Protein 1P3E (pdb70)

Secondary structure (DSSP, 8-state):
---SS---EE-S-SSSTTGGGEEEEE-SS-EEEEEEEETTEEEE-HHHHEETTTTEEPPP-EEEET-BTTB-TT--EEEEEEE--HHHHHH--GGG--EEEEESS-THHHH----B---S--TT-EEEEEE--HHHHHHHSS---EEEEEE--EE-SSEEEE-----TT-TTPEEE-TTS-EEEE--EEETTTTEEEEEB--HHHHHHHHHHHT-

Sequence (215 aa):
VVIGDDGRTKVANTRVAPYNSIAYITFGGSSCTGTLLIAPNKILTNGHHCVYNTASRSYSAKGSVYPGMNDSTAVVNGSANMTEFYVPSGYINTGASQYDFAVIKTDTNIGNTVGYRSIRQVTNLTGTTIKISGYPGDKMRSTGKVSQWEMSGSVTREDTNLAYYTIDTFSGNSGSAMLDQNQQIVGVVHNAGYSNGTINGGPKATAAFVEFINYAKAQ

InterPro domains:
  IPR001254 Serine proteases, trypsin domain [PF00089] (110-285)
  IPR001254 Serine proteases, trypsin domain [SM00020] (98-297)
  IPR008256 Peptidase S1B [PR00839] (96-113)
  IPR008256 Peptidase S1B [PR00839] (120-137)
  IPR008256 Peptidase S1B [PR00839] (265-277)
  IPR009003 Peptidase S1, PA clan [SSF50494] (90-298)
  IPR050966 Glutamyl Endopeptidase [PTHR15462] (51-286)

Radius of gyration: 15.41 Å; Cα contacts (8 Å, |Δi|>4): 594; chains: 1; bounding box: 41×38×36 Å

B-factor: mean 16.06, std 10.78, range [2.0, 66.72]

Nearest PDB structures (foldseek):
  1p3e-assembly1_A  TM=1.005E+00  e=1.706E-45  Bacillus intermedius
  4k1t-assembly1_C-2  TM=8.260E-01  e=1.418E-13  Staphylococcus aureus subsp. aureus NCTC 8325
  4inl-assembly1_A  TM=8.481E-01  e=6.962E-13  Staphylococcus aureus subsp. aureus NCTC 8325
  4mvn-assembly1_A  TM=8.533E-01  e=5.546E-13  Staphylococcus aureus subsp. aureus NCTC 8325
  2w7u-assembly1_A  TM=8.244E-01  e=1.588E-13  Staphylococcus aureus

Structure (mmCIF, N/CA/C/O backbone):
data_1P3E
#
_entry.id   1P3E
#
_cell.length_a   61.936
_cell.length_b   55.757
_cell.length_c   60.195
_cell.angle_alpha   90.00
_cell.angle_beta   118.17
_cell.angle_gamma   90.00
#
_symmetry.space_group_name_H-M   'C 1 2 1'
#
loop_
_entity.id
_entity.type
_entity.pdbx_description
1 polymer glutamyl-endopeptidase
2 non-polymer (4S)-2-METHYL-2,4-PENTANEDIOL
3 water water
#
loop_
_atom_site.group_PDB
_atom_site.id
_atom_site.type_symbol
_atom_site.label_atom_id
_atom_site.label_alt_id
_atom_site.label_comp_id
_atom_site.label_asym_id
_atom_site.label_entity_id
_atom_site.label_seq_id
_atom_site.pdbx_PDB_ins_code
_atom_site.Cartn_x
_atom_site.Cartn_y
_atom_site.Cartn_z
_atom_site.occupancy
_atom_site.B_iso_or_equiv
_atom_site.auth_seq_id
_atom_site.auth_comp_id
_atom_site.auth_asym_id
_atom_site.auth_atom_id
_atom_site.pdbx_PDB_model_num
ATOM 1 N N . VAL A 1 1 ? 8.510 -0.569 18.486 1.00 8.12 1 VAL A N 1
ATOM 2 C CA . VAL A 1 1 ? 7.327 -1.234 19.071 1.00 9.08 1 VAL A CA 1
ATOM 3 C C . VAL A 1 1 ? 6.826 -2.380 18.190 1.00 8.46 1 VAL A C 1
ATOM 4 O O . VAL A 1 1 ? 7.008 -2.347 16.960 1.00 7.97 1 VAL A O 1
ATOM 8 N N . VAL A 1 2 ? 6.253 -3.408 18.804 1.00 9.21 2 VAL A N 1
ATOM 9 C CA . VAL A 1 2 ? 5.560 -4.425 18.026 1.00 9.80 2 VAL A CA 1
ATOM 10 C C . VAL A 1 2 ? 4.104 -4.020 17.857 1.00 11.26 2 VAL A C 1
ATOM 11 O O . VAL A 1 2 ? 3.383 -3.851 18.836 1.00 11.88 2 VAL A O 1
ATOM 15 N N . ILE A 1 3 ? 3.661 -3.892 16.616 1.00 11.79 3 ILE A N 1
ATOM 16 C CA . ILE A 1 3 ? 2.340 -3.342 16.318 1.00 13.94 3 ILE A CA 1
ATOM 17 C C . ILE A 1 3 ? 1.425 -4.455 15.825 1.00 14.12 3 ILE A C 1
ATOM 18 O O . ILE A 1 3 ? 1.696 -5.065 14.805 1.00 14.53 3 ILE A O 1
ATOM 23 N N . GLY A 1 4 ? 0.350 -4.731 16.566 1.00 15.08 4 GLY A N 1
ATOM 24 C CA . GLY A 1 4 ? -0.500 -5.876 16.261 1.00 14.90 4 GLY A CA 1
ATOM 25 C C . GLY A 1 4 ? 0.261 -7.190 16.214 1.00 14.81 4 GLY A C 1
ATOM 26 O O . GLY A 1 4 ? 1.050 -7.520 17.101 1.00 15.17 4 GLY A O 1
ATOM 27 N N . ASP A 1 5 ? 0.025 -7.956 15.161 1.00 14.83 5 ASP A N 1
ATOM 28 C CA . ASP A 1 5 ? 0.704 -9.215 14.988 1.00 15.36 5 ASP A CA 1
ATOM 29 C C . ASP A 1 5 ? 2.137 -8.999 14.545 1.00 15.12 5 ASP A C 1
ATOM 30 O O . ASP A 1 5 ? 2.428 -8.187 13.675 1.00 14.93 5 ASP A O 1
ATOM 35 N N . ASP A 1 6 ? 3.015 -9.747 15.182 1.00 15.25 6 ASP A N 1
ATOM 36 C CA . ASP A 1 6 ? 4.433 -9.699 14.905 1.00 15.03 6 ASP A CA 1
ATOM 37 C C . ASP A 1 6 ? 4.721 -10.259 13.507 1.00 15.27 6 ASP A C 1
ATOM 38 O O . ASP A 1 6 ? 4.278 -11.370 13.177 1.00 16.75 6 ASP A O 1
ATOM 43 N N . GLY A 1 7 ? 5.419 -9.488 12.686 1.00 13.16 7 GLY A N 1
ATOM 44 C CA . GLY A 1 7 ? 5.732 -9.878 11.317 1.00 13.37 7 GLY A CA 1
ATOM 45 C C . GLY A 1 7 ? 7.176 -10.272 11.084 1.00 12.31 7 GLY A C 1
ATOM 46 O O . GLY A 1 7 ? 7.594 -10.524 9.947 1.00 13.82 7 GLY A O 1
ATOM 47 N N . ARG A 1 8 ? 7.955 -10.334 12.156 1.00 10.85 8 ARG A N 1
ATOM 48 C CA . ARG A 1 8 ? 9.373 -10.596 12.021 1.00 10.14 8 ARG A CA 1
ATOM 49 C C . ARG A 1 8 ? 9.621 -12.081 11.817 1.00 10.16 8 ARG A C 1
ATOM 50 O O . ARG A 1 8 ? 8.940 -12.915 12.400 1.00 11.36 8 ARG A O 1
ATOM 58 N N . THR A 1 9 ? 10.629 -12.380 11.016 1.00 9.49 9 THR A N 1
ATOM 59 C CA . THR A 1 9 ? 11.074 -13.741 10.744 1.00 10.51 9 THR A CA 1
ATOM 60 C C . THR A 1 9 ? 12.586 -13.888 10.966 1.00 9.67 9 THR A C 1
ATOM 61 O O . THR A 1 9 ? 13.372 -12.943 10.772 1.00 9.29 9 THR A O 1
ATOM 65 N N . LYS A 1 10 ? 12.996 -15.080 11.381 1.00 10.49 10 LYS A N 1
ATOM 66 C CA . LYS A 1 10 ? 14.397 -15.360 11.654 1.00 12.22 10 LYS A CA 1
ATOM 67 C C . LYS A 1 10 ? 15.209 -15.434 10.367 1.00 11.97 10 LYS A C 1
ATOM 68 O O . LYS A 1 10 ? 14.825 -16.089 9.392 1.00 12.77 10 LYS A O 1
ATOM 74 N N . VAL A 1 11 ? 16.329 -14.735 10.353 1.00 12.03 11 VAL A N 1
ATOM 75 C CA . VAL A 1 11 ? 17.247 -14.774 9.230 1.00 12.67 11 VAL A CA 1
ATOM 76 C C . VAL A 1 11 ? 17.884 -16.163 9.209 1.00 13.80 11 VAL A C 1
ATOM 77 O O . VAL A 1 11 ? 18.510 -16.582 10.183 1.00 14.49 11 VAL A O 1
ATOM 81 N N . ALA A 1 12 ? 17.742 -16.852 8.080 1.00 16.41 12 ALA A N 1
ATOM 82 C CA . ALA A 1 12 ? 18.215 -18.229 7.944 1.00 18.15 12 ALA A CA 1
ATOM 83 C C . ALA A 1 12 ? 19.724 -18.324 7.728 1.00 18.33 12 ALA A C 1
ATOM 84 O O . ALA A 1 12 ? 20.380 -19.203 8.302 1.00 21.13 12 ALA A O 1
ATOM 86 N N . ASN A 1 13 ? 20.277 -17.413 6.939 1.00 17.30 13 ASN A N 1
ATOM 87 C CA . ASN A 1 13 ? 21.698 -17.420 6.627 1.00 16.14 13 ASN A CA 1
ATOM 88 C C . ASN A 1 13 ? 22.369 -16.077 6.899 1.00 14.48 13 ASN A C 1
ATOM 89 O O . ASN A 1 13 ? 22.111 -15.095 6.183 1.00 13.71 13 ASN A O 1
ATOM 94 N N . THR A 1 14 ? 23.221 -16.033 7.927 1.00 12.65 14 THR A N 1
ATOM 95 C CA . THR A 1 14 ? 23.951 -14.807 8.254 1.00 11.80 14 THR A CA 1
ATOM 96 C C . THR A 1 14 ? 25.373 -14.803 7.727 1.00 12.52 14 THR A C 1
ATOM 97 O O . THR A 1 14 ? 26.180 -13.970 8.140 1.00 12.69 14 THR A O 1
ATOM 101 N N . ARG A 1 15 ? 25.679 -15.714 6.793 1.00 12.84 15 ARG A N 1
ATOM 102 C CA . ARG A 1 15 ? 26.991 -15.804 6.188 1.00 14.22 15 ARG A CA 1
ATOM 103 C C . ARG A 1 15 ? 27.005 -15.140 4.819 1.00 14.23 15 ARG A C 1
ATOM 104 O O . ARG A 1 15 ? 28.034 -15.120 4.160 1.00 15.63 15 ARG A O 1
ATOM 112 N N . VAL A 1 16 ? 25.874 -14.557 4.427 1.00 14.84 16 VAL A N 1
ATOM 113 C CA . VAL A 1 16 ? 25.728 -13.838 3.176 1.00 14.61 16 VAL A CA 1
ATOM 114 C C . VAL A 1 16 ? 25.192 -12.402 3.411 1.00 14.42 16 VAL A C 1
ATOM 115 O O . VAL A 1 16 ? 24.577 -12.100 4.436 1.00 14.42 16 VAL A O 1
ATOM 119 N N . ALA A 1 17 ? 25.436 -11.531 2.451 1.00 14.01 17 ALA A N 1
ATOM 120 C CA . ALA A 1 17 ? 25.002 -10.134 2.516 1.00 13.96 17 ALA A CA 1
ATOM 121 C C . ALA A 1 17 ? 23.492 -10.022 2.346 1.00 13.22 17 ALA A C 1
ATOM 122 O O . ALA A 1 17 ? 22.876 -10.846 1.651 1.00 12.75 17 ALA A O 1
ATOM 124 N N . PRO A 1 18 ? 22.871 -9.016 2.962 1.00 12.57 18 PRO A N 1
ATOM 125 C CA . PRO A 1 18 ? 23.514 -8.027 3.843 1.00 11.69 18 PRO A CA 1
ATOM 126 C C . PRO A 1 18 ? 23.668 -8.461 5.302 1.00 11.45 18 PRO A C 1
ATOM 127 O O . PRO A 1 18 ? 24.270 -7.727 6.088 1.00 12.52 18 PRO A O 1
ATOM 131 N N . TYR A 1 19 ? 23.150 -9.644 5.630 1.00 9.66 19 TYR A N 1
ATOM 132 C CA . TYR A 1 19 ? 23.006 -10.110 7.016 1.00 8.89 19 TYR A CA 1
ATOM 133 C C . TYR A 1 19 ? 24.311 -10.339 7.720 1.00 9.31 19 TYR A C 1
ATOM 134 O O . TYR A 1 19 ? 24.407 -10.145 8.948 1.00 7.62 19 TYR A O 1
ATOM 143 N N . ASN A 1 20 ? 25.337 -10.723 6.961 1.00 8.04 20 ASN A N 1
ATOM 144 C CA . ASN A 1 20 ? 26.667 -10.890 7.548 1.00 9.14 20 ASN A CA 1
ATOM 145 C C . ASN A 1 20 ? 27.312 -9.572 7.987 1.00 8.90 20 ASN A C 1
ATOM 146 O O . ASN A 1 20 ? 28.255 -9.591 8.768 1.00 10.92 20 ASN A O 1
ATOM 151 N N . SER A 1 21 ? 26.809 -8.432 7.512 1.00 7.86 21 SER A N 1
ATOM 152 C CA . SER A 1 21 ? 27.346 -7.134 7.885 1.00 7.37 21 SER A CA 1
ATOM 153 C C . SER A 1 21 ? 26.575 -6.455 9.047 1.00 7.47 21 SER A C 1
ATOM 154 O O . SER A 1 21 ? 26.997 -5.403 9.519 1.00 6.77 21 SER A O 1
ATOM 157 N N . ILE A 1 22 ? 25.469 -7.075 9.470 1.00 5.23 22 ILE A N 1
ATOM 158 C CA . ILE A 1 22 ? 24.627 -6.585 10.562 1.00 5.30 22 ILE A CA 1
ATOM 159 C C . ILE A 1 22 ? 25.031 -7.284 11.836 1.00 4.77 22 ILE A C 1
ATOM 160 O O . ILE A 1 22 ? 25.071 -8.515 11.877 1.00 6.37 22 ILE A O 1
ATOM 165 N N . ALA A 1 23 ? 25.363 -6.513 12.878 1.00 4.97 23 ALA A N 1
ATOM 166 C CA . ALA A 1 23 ? 26.059 -7.035 14.042 1.00 4.65 23 ALA A CA 1
ATOM 167 C C . ALA A 1 23 ? 25.212 -6.908 15.310 1.00 5.07 23 ALA A C 1
ATOM 168 O O . ALA A 1 23 ? 24.484 -5.934 15.481 1.00 5.75 23 ALA A O 1
ATOM 170 N N . TYR A 1 24 ? 25.336 -7.896 16.178 1.00 4.60 24 TYR A N 1
ATOM 171 C CA . TYR A 1 24 ? 24.974 -7.772 17.576 1.00 4.18 24 TYR A CA 1
ATOM 172 C C . TYR A 1 24 ? 26.108 -7.011 18.276 1.00 5.38 24 TYR A C 1
ATOM 173 O O . TYR A 1 24 ? 27.272 -7.432 18.221 1.00 6.04 24 TYR A O 1
ATOM 182 N N . ILE A 1 25 ? 25.793 -5.887 18.912 1.00 5.02 25 ILE A N 1
ATOM 183 C CA . ILE A 1 25 ? 26.839 -5.097 19.575 1.00 4.98 25 ILE A CA 1
ATOM 184 C C . ILE A 1 25 ? 26.513 -4.986 21.054 1.00 4.68 25 ILE A C 1
ATOM 185 O O . ILE A 1 25 ? 25.368 -4.766 21.419 1.00 4.62 25 ILE A O 1
ATOM 190 N N . THR A 1 26 ? 27.528 -5.149 21.923 1.00 4.17 26 THR A N 1
ATOM 191 C CA . THR A 1 26 ? 27.303 -5.129 23.361 1.00 5.60 26 THR A CA 1
ATOM 192 C C . THR A 1 26 ? 28.019 -3.963 23.978 1.00 5.35 26 THR A C 1
ATOM 193 O O . THR A 1 26 ? 29.063 -3.525 23.504 1.00 6.33 26 THR A O 1
ATOM 197 N N . PHE A 1 27 ? 27.452 -3.514 25.088 1.00 6.49 27 PHE A N 1
ATOM 198 C CA . PHE A 1 27 ? 28.023 -2.482 25.925 1.00 6.00 27 PHE A CA 1
ATOM 199 C C . PHE A 1 27 ? 28.008 -3.038 27.348 1.00 7.37 27 PHE A C 1
ATOM 200 O O . PHE A 1 27 ? 27.467 -4.117 27.594 1.00 8.02 27 PHE A O 1
ATOM 208 N N . GLY A 1 28 ? 28.530 -2.275 28.294 1.00 7.96 28 GLY A N 1
ATOM 209 C CA . GLY A 1 28 ? 28.566 -2.748 29.671 1.00 8.01 28 GLY A CA 1
ATOM 210 C C . GLY A 1 28 ? 27.197 -2.930 30.312 1.00 8.35 28 GLY A C 1
ATOM 211 O O . GLY A 1 28 ? 27.010 -3.757 31.231 1.00 6.89 28 GLY A O 1
ATOM 212 N N . GLY A 1 29 ? 26.222 -2.169 29.834 1.00 7.46 29 GLY A N 1
ATOM 213 C CA . GLY A 1 29 ? 24.892 -2.274 30.400 1.00 8.50 29 GLY A CA 1
ATOM 214 C C . GLY A 1 29 ? 23.736 -2.466 29.445 1.00 7.97 29 GLY A C 1
ATOM 215 O O . GLY A 1 29 ? 22.589 -2.346 29.856 1.00 8.59 29 GLY A O 1
ATOM 216 N N . SER A 1 30 ? 24.008 -2.792 28.186 1.00 6.98 30 SER A N 1
ATOM 217 C CA . SER A 1 30 ? 22.920 -2.893 27.213 1.00 6.80 30 SER A CA 1
ATOM 218 C C . SER A 1 30 ? 23.446 -3.546 25.938 1.00 6.36 30 SER A C 1
ATOM 219 O O . SER A 1 30 ? 24.623 -3.840 25.842 1.00 4.78 30 SER A O 1
ATOM 222 N N . SER A 1 31 ? 22.564 -3.805 24.979 1.00 5.53 31 SER A N 1
ATOM 223 C CA . SER A 1 31 ? 23.008 -4.236 23.652 1.00 5.41 31 SER A CA 1
ATOM 224 C C . SER A 1 31 ? 22.165 -3.511 22.629 1.00 5.06 31 SER A C 1
ATOM 225 O O . SER A 1 31 ? 21.096 -3.038 22.937 1.00 6.32 31 SER A O 1
ATOM 228 N N . CYS A 1 32 ? 22.675 -3.414 21.415 1.00 4.44 32 CYS A N 1
ATOM 229 C CA . CYS A 1 32 ? 21.979 -2.765 20.313 1.00 4.48 32 CYS A CA 1
ATOM 230 C C . CYS A 1 32 ? 22.277 -3.561 19.038 1.00 3.14 32 CYS A C 1
ATOM 231 O O . CYS A 1 32 ? 22.857 -4.659 19.087 1.00 2.66 32 CYS A O 1
ATOM 234 N N . THR A 1 33 ? 21.841 -3.022 17.900 1.00 3.08 33 THR A N 1
ATOM 235 C CA . THR A 1 33 ? 22.243 -3.507 16.611 1.00 3.61 33 THR A CA 1
ATOM 236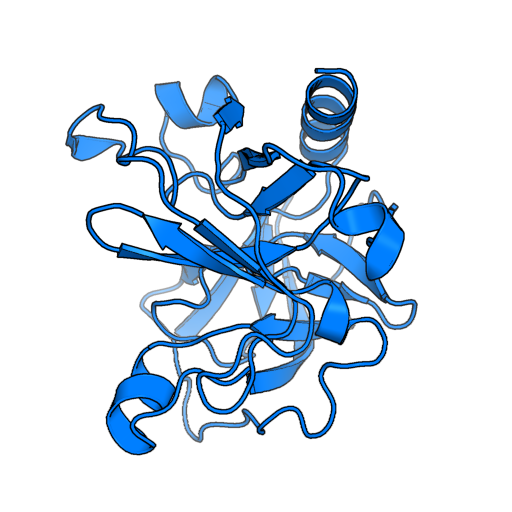 C C . THR A 1 33 ? 23.133 -2.474 15.954 1.00 3.46 33 THR A C 1
ATOM 237 O O . THR A 1 33 ? 22.976 -1.280 16.194 1.00 4.74 33 THR A O 1
ATOM 241 N N . GLY A 1 34 ? 24.051 -2.918 15.110 1.00 3.41 34 GLY A N 1
ATOM 242 C CA . GLY A 1 34 ? 24.806 -2.013 14.263 1.00 5.17 34 GLY A CA 1
ATOM 243 C C . GLY A 1 34 ? 25.088 -2.632 12.909 1.00 4.87 34 GLY A C 1
ATOM 244 O O . GLY A 1 34 ? 24.800 -3.817 12.697 1.00 6.69 34 GLY A O 1
ATOM 245 N N . THR A 1 35 ? 25.615 -1.833 11.985 1.00 4.76 35 THR A N 1
ATOM 246 C CA . THR A 1 35 ? 25.888 -2.280 10.630 1.00 4.80 35 THR A CA 1
ATOM 247 C C . THR A 1 35 ? 27.257 -1.798 10.219 1.00 5.50 35 THR A C 1
ATOM 248 O O . THR A 1 35 ? 27.600 -0.643 10.461 1.00 5.86 35 THR A O 1
ATOM 252 N N A LEU A 1 36 ? 28.068 -2.686 9.654 0.50 5.07 36 LEU A N 1
ATOM 253 N N B LEU A 1 36 ? 28.060 -2.674 9.614 0.50 5.74 36 LEU A N 1
ATOM 254 C CA A LEU A 1 36 ? 29.402 -2.301 9.210 0.50 5.28 36 LEU A CA 1
ATOM 255 C CA B LEU A 1 36 ? 29.412 -2.290 9.201 0.50 6.47 36 LEU A CA 1
ATOM 256 C C A LEU A 1 36 ? 29.233 -1.350 8.040 0.50 5.43 36 LEU A C 1
ATOM 257 C C B LEU A 1 36 ? 29.284 -1.380 8.004 0.50 6.11 36 LEU A C 1
ATOM 258 O O A LEU A 1 36 ? 28.401 -1.554 7.162 0.50 5.70 36 LEU A O 1
ATOM 259 O O B LEU A 1 36 ? 28.569 -1.667 7.044 0.50 6.58 36 LEU A O 1
ATOM 268 N N . ILE A 1 37 ? 29.964 -0.249 8.067 1.00 6.04 37 ILE A N 1
ATOM 269 C CA . ILE A 1 37 ? 29.939 0.715 6.959 1.00 6.88 37 ILE A CA 1
ATOM 270 C C . ILE A 1 37 ? 31.353 1.020 6.457 1.00 8.13 37 ILE A C 1
ATOM 271 O O . ILE A 1 37 ? 31.528 1.827 5.540 1.00 8.07 37 ILE A O 1
ATOM 276 N N . ALA A 1 38 ? 32.353 0.390 7.068 1.00 8.38 38 ALA A N 1
ATOM 277 C CA . ALA A 1 38 ? 33.744 0.541 6.594 1.00 9.44 38 ALA A CA 1
ATOM 278 C C . ALA A 1 38 ? 34.556 -0.633 7.133 1.00 10.03 38 ALA A C 1
ATOM 279 O O . ALA A 1 38 ? 33.998 -1.467 7.840 1.00 9.22 38 ALA A O 1
ATOM 281 N N . PRO A 1 39 ? 35.848 -0.747 6.793 1.00 10.71 39 PRO A N 1
ATOM 282 C CA . PRO A 1 39 ? 36.639 -1.871 7.309 1.00 11.03 39 PRO A CA 1
ATOM 283 C C . PRO A 1 39 ? 36.566 -1.996 8.813 1.00 10.23 39 PRO A C 1
ATOM 284 O O . PRO A 1 39 ? 36.528 -3.121 9.294 1.00 11.49 39 PRO A O 1
ATOM 288 N N . ASN A 1 40 ? 36.514 -0.890 9.535 1.00 9.27 40 ASN A N 1
ATOM 289 C CA . ASN A 1 40 ? 36.583 -0.934 10.995 1.00 9.26 40 ASN A CA 1
ATOM 290 C C . ASN A 1 40 ? 35.602 0.050 11.635 1.00 9.40 40 ASN A C 1
ATOM 291 O O . ASN A 1 40 ? 35.884 0.621 12.693 1.00 8.09 40 ASN A O 1
ATOM 296 N N . LYS A 1 41 ? 34.455 0.258 10.983 1.00 8.41 41 LYS A N 1
ATOM 297 C CA . LYS A 1 41 ? 33.467 1.197 11.489 1.00 8.76 41 LYS A CA 1
ATOM 298 C C . LYS A 1 41 ? 32.049 0.596 11.463 1.00 7.90 41 LYS A C 1
ATOM 299 O O . LYS A 1 41 ? 31.621 0.049 10.456 1.00 7.55 41 LYS A O 1
ATOM 305 N N . ILE A 1 42 ? 31.345 0.768 12.583 1.00 7.03 42 ILE A N 1
ATOM 306 C CA . ILE A 1 42 ? 29.954 0.327 12.753 1.00 7.12 42 ILE A CA 1
ATOM 307 C C . ILE A 1 42 ? 29.058 1.560 12.920 1.00 6.14 42 ILE A C 1
ATOM 308 O O . ILE A 1 42 ? 29.397 2.499 13.667 1.00 5.43 42 ILE A O 1
ATOM 313 N N . LEU A 1 43 ? 27.909 1.528 12.264 1.00 4.81 43 LEU A N 1
ATOM 314 C CA . LEU A 1 43 ? 26.875 2.519 12.423 1.00 4.55 43 LEU A CA 1
ATOM 315 C C . LEU A 1 43 ? 25.761 2.008 13.330 1.00 4.57 43 LEU A C 1
ATOM 316 O O . LEU A 1 43 ? 25.247 0.905 13.127 1.00 4.64 43 LEU A O 1
ATOM 321 N N . THR A 1 44 ? 25.389 2.794 14.321 1.00 4.54 44 THR A N 1
ATOM 322 C CA . THR A 1 44 ? 24.307 2.442 15.223 1.00 4.77 44 THR A CA 1
ATOM 323 C C . THR A 1 44 ? 23.576 3.753 15.671 1.00 6.30 44 THR A C 1
ATOM 324 O O . THR A 1 44 ? 23.747 4.790 15.039 1.00 4.94 44 THR A O 1
ATOM 328 N N . ASN A 1 45 ? 22.768 3.680 16.722 1.00 6.90 45 ASN A N 1
ATOM 329 C CA . ASN A 1 45 ? 22.083 4.834 17.304 1.00 8.05 45 ASN A CA 1
ATOM 330 C C . ASN A 1 45 ? 22.982 5.561 18.265 1.00 8.11 45 ASN A C 1
ATOM 331 O O . ASN A 1 45 ? 23.852 4.9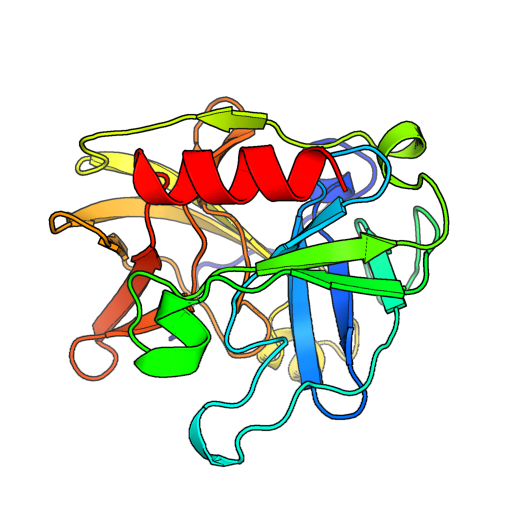75 18.947 1.00 8.70 45 ASN A O 1
ATOM 336 N N . GLY A 1 46 ? 22.726 6.849 18.382 1.00 8.19 46 GLY A N 1
ATOM 337 C CA . GLY A 1 46 ? 23.425 7.650 19.366 1.00 7.84 46 GLY A CA 1
ATOM 338 C C . GLY A 1 46 ? 23.113 7.228 20.801 1.00 7.26 46 GLY A C 1
ATOM 339 O O . GLY A 1 46 ? 24.009 7.161 21.614 1.00 7.03 46 GLY A O 1
ATOM 340 N N A HIS A 1 47 ? 21.847 6.916 21.051 0.50 6.98 47 HIS A N 1
ATOM 341 N N B HIS A 1 47 ? 21.859 6.967 21.153 0.50 8.00 47 HIS A N 1
ATOM 342 C CA A HIS A 1 47 ? 21.374 6.560 22.392 0.50 7.54 47 HIS A CA 1
ATOM 343 C CA B HIS A 1 47 ? 21.574 6.624 22.568 0.50 9.10 47 HIS A CA 1
ATOM 344 C C A HIS A 1 47 ? 21.984 5.255 22.902 0.50 7.51 47 HIS A C 1
ATOM 345 C C B HIS A 1 47 ? 22.220 5.310 22.959 0.50 8.40 47 HIS A C 1
ATOM 346 O O A HIS A 1 47 ? 21.968 4.996 24.097 0.50 8.66 47 HIS A O 1
ATOM 347 O O B HIS A 1 47 ? 22.487 5.090 24.138 0.50 9.07 47 HIS A O 1
ATOM 360 N N . CYS A 1 48 ? 22.526 4.444 21.989 1.00 8.02 48 CYS A N 1
ATOM 361 C CA . CYS A 1 48 ? 23.268 3.225 22.329 1.00 8.03 48 CYS A CA 1
ATOM 362 C C . CYS A 1 48 ? 24.630 3.525 22.954 1.00 8.10 48 CYS A C 1
ATOM 363 O O . CYS A 1 48 ? 25.113 2.774 23.810 1.00 9.13 48 CYS A O 1
ATOM 366 N N . VAL A 1 49 ? 25.250 4.614 22.522 1.00 9.20 49 VAL A N 1
ATOM 367 C CA . VAL A 1 49 ? 26.605 4.937 22.969 1.00 10.04 49 VAL A CA 1
ATOM 368 C C . VAL A 1 49 ? 26.674 6.089 23.971 1.00 10.53 49 VAL A C 1
ATOM 369 O O . VAL A 1 49 ? 27.658 6.223 24.669 1.00 9.91 49 VAL A O 1
ATOM 373 N N . TYR A 1 50 ? 25.623 6.881 24.060 1.00 11.95 50 TYR A N 1
ATOM 374 C CA . TYR A 1 50 ? 25.632 8.072 24.925 1.00 12.87 50 TYR A CA 1
ATOM 375 C C . TYR A 1 50 ? 24.257 8.265 25.538 1.00 14.46 50 TYR A C 1
ATOM 376 O O . TYR A 1 50 ? 23.232 8.272 24.831 1.00 14.66 50 TYR A O 1
ATOM 385 N N . ASN A 1 51 ? 24.242 8.418 26.864 1.00 16.74 51 ASN A N 1
ATOM 386 C CA . ASN A 1 51 ? 23.011 8.634 27.621 1.00 18.59 51 ASN A CA 1
ATOM 387 C C . ASN A 1 51 ? 22.835 10.126 27.915 1.00 19.84 51 ASN A C 1
ATOM 388 O O . ASN A 1 51 ? 23.596 10.709 28.661 1.00 19.00 51 ASN A O 1
ATOM 393 N N . THR A 1 52 ? 21.831 10.715 27.291 1.00 22.49 52 THR A N 1
ATOM 394 C CA . THR A 1 52 ? 21.475 12.125 27.430 1.00 25.38 52 THR A CA 1
ATOM 395 C C . THR A 1 52 ? 21.210 12.517 28.882 1.00 25.51 52 THR A C 1
ATOM 396 O O . THR A 1 52 ? 21.753 13.525 29.362 1.00 27.40 52 THR A O 1
ATOM 400 N N . ALA A 1 53 ? 20.401 11.704 29.566 1.00 25.95 53 ALA A N 1
ATOM 401 C CA . ALA A 1 53 ? 20.024 11.934 30.976 1.00 25.47 53 ALA A CA 1
ATOM 402 C C . ALA A 1 53 ? 21.193 11.903 31.963 1.00 24.86 53 ALA A C 1
ATOM 403 O O . ALA A 1 53 ? 21.293 12.765 32.825 1.00 25.49 53 ALA A O 1
ATOM 405 N N . SER A 1 54 ? 22.075 10.919 31.847 1.00 23.59 54 SER A N 1
ATOM 406 C CA . SER A 1 54 ? 23.195 10.810 32.773 1.00 22.90 54 SER A CA 1
ATOM 407 C C . SER A 1 54 ? 24.453 11.533 32.274 1.00 22.59 54 SER A C 1
ATOM 408 O O . SER A 1 54 ? 25.431 11.613 32.987 1.00 22.12 54 SER A O 1
ATOM 411 N N . ARG A 1 55 ? 24.402 12.085 31.058 1.00 22.13 55 ARG A N 1
ATOM 412 C CA . ARG A 1 55 ? 25.574 12.667 30.385 1.00 22.19 55 ARG A CA 1
ATOM 413 C C . ARG A 1 55 ? 26.773 11.722 30.393 1.00 20.32 55 ARG A C 1
ATOM 414 O O . ARG A 1 55 ? 27.896 12.131 30.636 1.00 20.00 55 ARG A O 1
ATOM 422 N N . SER A 1 56 ? 26.520 10.453 30.072 1.00 18.07 56 SER A N 1
ATOM 423 C CA . SER A 1 56 ? 27.505 9.400 30.209 1.00 16.72 56 SER A CA 1
ATOM 424 C C . SER A 1 56 ? 27.637 8.573 28.931 1.00 16.03 56 SER A C 1
ATOM 425 O O . SER A 1 56 ? 26.630 8.193 28.317 1.00 15.32 56 SER A O 1
ATOM 428 N N . TYR A 1 57 ? 28.869 8.281 28.535 1.00 14.91 57 TYR A N 1
ATOM 429 C CA . TYR A 1 57 ? 29.098 7.332 27.445 1.00 14.57 57 TYR A CA 1
ATOM 430 C C . TYR A 1 57 ? 28.953 5.911 27.975 1.00 13.92 57 TYR A C 1
ATOM 431 O O . TYR A 1 57 ? 29.213 5.630 29.148 1.00 13.04 57 TYR A O 1
ATOM 440 N N . SER A 1 58 ? 28.551 5.001 27.098 1.00 12.15 58 SER A N 1
ATOM 441 C CA . SER A 1 58 ? 28.464 3.602 27.479 1.00 11.98 58 SER A CA 1
ATOM 442 C C . SER A 1 58 ? 29.852 3.004 27.626 1.00 11.89 58 SER A C 1
ATOM 443 O O . SER A 1 58 ? 30.824 3.461 27.021 1.00 12.73 58 SER A O 1
ATOM 446 N N . ALA A 1 59 ? 29.945 1.981 28.455 1.00 12.14 59 ALA A N 1
ATOM 447 C CA . ALA A 1 59 ? 31.144 1.200 28.576 1.00 12.25 59 ALA A CA 1
ATOM 448 C C . ALA A 1 59 ? 31.281 0.381 27.296 1.00 13.28 59 ALA A C 1
ATOM 449 O O . ALA A 1 59 ? 30.295 -0.185 26.792 1.00 13.97 59 ALA A O 1
ATOM 451 N N . LYS A 1 60 ? 32.498 0.340 26.762 1.00 13.32 60 LYS A N 1
ATOM 452 C CA . LYS A 1 60 ? 32.776 -0.331 25.492 1.00 12.62 60 LYS A CA 1
ATOM 453 C C . LYS A 1 60 ? 32.714 -1.838 25.616 1.00 11.93 60 LYS A C 1
ATOM 454 O O . LYS A 1 60 ? 33.112 -2.420 26.639 1.00 11.04 60 LYS A O 1
ATOM 460 N N . GLY A 1 61 ? 32.160 -2.470 24.584 1.00 9.73 61 GLY A N 1
ATOM 461 C CA . GLY A 1 61 ? 32.059 -3.918 24.511 1.00 9.57 61 GLY A CA 1
ATOM 462 C C . GLY A 1 61 ? 32.518 -4.449 23.173 1.00 8.91 61 GLY A C 1
ATOM 463 O O . GLY A 1 61 ? 33.577 -4.069 22.672 1.00 9.80 61 GLY A O 1
ATOM 464 N N . SER A 1 62 ? 31.708 -5.296 22.553 1.00 8.08 62 SER A N 1
ATOM 465 C CA . SER A 1 62 ? 32.169 -6.125 21.439 1.00 8.33 62 SER A CA 1
ATOM 466 C C . SER A 1 62 ? 31.133 -6.147 20.327 1.00 7.94 62 SER A C 1
ATOM 467 O O . SER A 1 62 ? 30.018 -5.691 20.518 1.00 6.92 62 SER A O 1
ATOM 470 N N . VAL A 1 63 ? 31.571 -6.596 19.155 1.00 7.11 63 VAL A N 1
ATOM 471 C CA . VAL A 1 63 ? 30.820 -6.523 17.914 1.00 8.21 63 VAL A CA 1
ATOM 472 C C . VAL A 1 63 ? 30.865 -7.901 17.286 1.00 8.05 63 VAL A C 1
ATOM 473 O O . VAL A 1 63 ? 31.953 -8.453 17.080 1.00 9.16 63 VAL A O 1
ATOM 477 N N . TYR A 1 64 ? 29.692 -8.456 16.985 1.00 7.12 64 TYR A N 1
ATOM 478 C CA . TYR A 1 64 ? 29.542 -9.815 16.455 1.00 6.48 64 TYR A CA 1
ATOM 479 C C . TYR A 1 64 ? 28.749 -9.779 15.157 1.00 5.83 64 TYR A C 1
ATOM 480 O O . TYR A 1 64 ? 27.541 -9.887 15.193 1.00 6.18 64 TYR A O 1
ATOM 489 N N . PRO A 1 65 ? 29.397 -9.613 14.006 1.00 6.80 65 PRO A N 1
ATOM 490 C CA . PRO A 1 65 ? 28.657 -9.522 12.738 1.00 6.65 65 PRO A CA 1
ATOM 491 C C . PRO A 1 65 ? 27.995 -10.841 12.338 1.00 7.34 65 PRO A C 1
ATOM 492 O O . PRO A 1 65 ? 28.653 -11.867 12.292 1.00 8.10 65 PRO A O 1
ATOM 496 N N . GLY A 1 66 ? 26.702 -10.800 12.056 1.00 7.63 66 GLY A N 1
ATOM 497 C CA . GLY A 1 66 ? 25.933 -11.966 11.681 1.00 9.04 66 GLY A CA 1
ATOM 498 C C . GLY A 1 66 ? 25.960 -13.107 12.685 1.00 10.03 66 GLY A C 1
ATOM 499 O O . GLY A 1 66 ? 25.871 -14.281 12.296 1.00 9.69 66 GLY A O 1
ATOM 500 N N . MET A 1 67 ? 26.012 -12.771 13.960 1.00 9.85 67 MET A N 1
ATOM 501 C CA . MET A 1 67 ? 25.756 -13.754 15.012 1.00 11.05 67 MET A CA 1
ATOM 502 C C . MET A 1 67 ? 24.407 -14.427 14.764 1.00 11.47 67 MET A C 1
ATOM 503 O O . MET A 1 67 ? 23.446 -13.776 14.414 1.00 11.87 67 MET A O 1
ATOM 508 N N . ASN A 1 68 ? 24.331 -15.739 14.927 1.00 12.59 68 ASN A N 1
ATOM 509 C CA . ASN A 1 68 ? 23.051 -16.445 14.821 1.00 14.12 68 ASN A CA 1
ATOM 510 C C . ASN A 1 68 ? 23.109 -17.637 15.767 1.00 14.54 68 ASN A C 1
ATOM 511 O O . ASN A 1 68 ? 24.171 -18.208 15.980 1.00 13.56 68 ASN A O 1
ATOM 516 N N . ASP A 1 69 ? 21.978 -17.964 16.366 1.00 15.67 69 ASP A N 1
ATOM 517 C CA . ASP A 1 69 ? 21.935 -18.990 17.421 1.00 17.15 69 ASP A CA 1
ATOM 518 C C . ASP A 1 69 ? 23.091 -18.846 18.429 1.00 16.51 69 ASP A C 1
ATOM 519 O O . ASP A 1 69 ? 23.772 -19.825 18.769 1.00 16.61 69 ASP A O 1
ATOM 524 N N . SER A 1 70 ? 23.331 -17.621 18.893 1.00 15.30 70 SER A N 1
ATOM 525 C CA . SER A 1 70 ? 24.393 -17.322 19.857 1.00 15.69 70 SER A CA 1
ATOM 526 C C . SER A 1 70 ? 25.805 -17.776 19.454 1.00 16.22 70 SER A C 1
ATOM 527 O O . SER A 1 70 ? 26.677 -17.935 20.318 1.00 16.99 70 SER A O 1
ATOM 530 N N . THR A 1 71 ? 26.042 -17.922 18.154 1.00 16.15 71 THR A N 1
ATOM 531 C CA . THR A 1 71 ? 27.332 -18.329 17.631 1.00 16.77 71 THR A CA 1
ATOM 532 C C . THR A 1 71 ? 27.899 -17.228 16.741 1.00 15.94 71 THR A C 1
ATOM 533 O O . THR A 1 71 ? 27.236 -16.781 15.798 1.00 15.00 71 THR A O 1
ATOM 537 N N . ALA A 1 72 ? 29.121 -16.815 17.057 1.00 15.14 72 ALA A N 1
ATOM 538 C CA . ALA A 1 72 ? 29.870 -15.826 16.288 1.00 14.57 72 ALA A CA 1
ATOM 539 C C . ALA A 1 72 ? 30.368 -16.454 15.003 1.00 13.97 72 ALA A C 1
ATOM 540 O O . ALA A 1 72 ? 31.559 -16.752 14.858 1.00 14.70 72 ALA A O 1
ATOM 542 N N A VAL A 1 73 ? 29.450 -16.626 14.051 0.50 14.16 73 VAL A N 1
ATOM 543 N N B VAL A 1 73 ? 29.469 -16.685 14.066 0.50 13.96 73 VAL A N 1
ATOM 544 C CA A VAL A 1 73 ? 29.725 -17.372 12.816 0.50 14.28 73 VAL A CA 1
ATOM 545 C CA B VAL A 1 73 ? 29.860 -17.427 12.882 0.50 13.95 73 VAL A CA 1
ATOM 546 C C A VAL A 1 73 ? 30.623 -16.615 11.816 0.50 13.98 73 VAL A C 1
ATOM 547 C C B VAL A 1 73 ? 30.872 -16.680 12.012 0.50 13.83 73 VAL A C 1
ATOM 548 O O A VAL A 1 73 ? 31.023 -17.167 10.789 0.50 13.87 73 VAL A O 1
ATOM 549 O O B VAL A 1 73 ? 31.677 -17.322 11.343 0.50 13.39 73 VAL A O 1
ATOM 556 N N . ASN A 1 74 ? 30.898 -15.345 12.101 1.00 13.53 74 ASN A N 1
ATOM 557 C CA . ASN A 1 74 ? 31.813 -14.537 11.304 1.00 12.88 74 ASN A CA 1
ATOM 558 C C . ASN A 1 74 ? 32.848 -13.849 12.195 1.00 13.13 74 ASN A C 1
ATOM 559 O O . ASN A 1 74 ? 33.446 -12.851 11.806 1.00 14.21 74 ASN A O 1
ATOM 564 N N . GLY A 1 75 ? 33.051 -14.356 13.400 1.00 12.56 75 GLY A N 1
ATOM 565 C CA . GLY A 1 75 ? 34.067 -13.811 14.268 1.00 13.06 75 GLY A CA 1
ATOM 566 C C . GLY A 1 75 ? 33.561 -12.592 15.032 1.00 13.03 75 GLY A C 1
ATOM 567 O O . GLY A 1 75 ? 32.378 -12.336 15.067 1.00 12.49 75 GLY A O 1
ATOM 568 N N . SER A 1 76 ? 34.481 -11.865 15.654 1.00 13.09 76 SER A N 1
ATOM 569 C CA . SER A 1 76 ? 34.160 -10.749 16.535 1.00 13.52 76 SER A CA 1
ATOM 570 C C . SER A 1 76 ? 35.295 -9.727 16.594 1.00 13.31 76 SER A C 1
ATOM 571 O O . SER A 1 76 ? 36.434 -10.020 16.210 1.00 13.72 76 SER A O 1
ATOM 574 N N . ALA A 1 77 ? 34.963 -8.517 17.057 1.00 12.67 77 ALA A N 1
ATOM 575 C CA . ALA A 1 77 ? 35.904 -7.420 17.237 1.00 12.18 77 ALA A CA 1
ATOM 576 C C . ALA A 1 77 ? 35.538 -6.632 18.504 1.00 12.46 77 ALA A C 1
ATOM 577 O O . ALA A 1 77 ? 34.437 -6.756 19.024 1.00 12.34 77 ALA A O 1
ATOM 579 N N . ASN A 1 78 ? 36.471 -5.867 19.052 1.00 12.48 78 ASN A N 1
ATOM 580 C CA . ASN A 1 78 ? 36.160 -5.008 20.170 1.00 13.27 78 ASN A CA 1
ATOM 581 C C . ASN A 1 78 ? 35.985 -3.602 19.705 1.00 12.85 78 ASN A C 1
ATOM 582 O O . ASN A 1 78 ? 36.518 -3.215 18.677 1.00 13.84 78 ASN A O 1
ATOM 587 N N . MET A 1 79 ? 35.253 -2.838 20.502 1.00 13.09 79 MET A N 1
ATOM 588 C CA . MET A 1 79 ? 35.028 -1.425 20.252 1.00 12.37 79 MET A CA 1
ATOM 589 C C . MET A 1 79 ? 36.197 -0.642 20.821 1.00 12.83 79 MET A C 1
ATOM 590 O O . MET A 1 79 ? 36.624 -0.938 21.936 1.00 13.32 79 MET A O 1
ATOM 595 N N . THR A 1 80 ? 36.676 0.362 20.084 1.00 12.85 80 THR A N 1
ATOM 596 C CA . THR A 1 80 ? 37.804 1.207 20.533 1.00 13.53 80 THR A CA 1
ATOM 597 C C . THR A 1 80 ? 37.501 2.701 20.672 1.00 13.80 80 THR A C 1
ATOM 598 O O . THR A 1 80 ? 38.062 3.347 21.557 1.00 14.83 80 THR A O 1
ATOM 602 N N . GLU A 1 81 ? 36.669 3.268 19.801 1.00 13.75 81 GLU A N 1
ATOM 603 C CA . GLU A 1 81 ? 36.328 4.687 19.862 1.00 13.89 81 GLU A CA 1
ATOM 604 C C . GLU A 1 81 ? 34.881 4.925 19.434 1.00 12.80 81 GLU A C 1
ATOM 605 O O . GLU A 1 81 ? 34.350 4.184 18.604 1.00 10.68 81 GLU A O 1
ATOM 611 N N . PHE A 1 82 ? 34.290 5.986 19.976 1.00 10.87 82 PHE A N 1
ATOM 612 C CA . PHE A 1 82 ? 32.950 6.411 19.619 1.00 10.97 82 PHE A CA 1
ATOM 613 C C . PHE A 1 82 ? 32.989 7.760 18.944 1.00 10.49 82 PHE A C 1
ATOM 614 O O . PHE A 1 82 ? 33.700 8.656 19.385 1.00 10.00 82 PHE A O 1
ATOM 622 N N . TYR A 1 83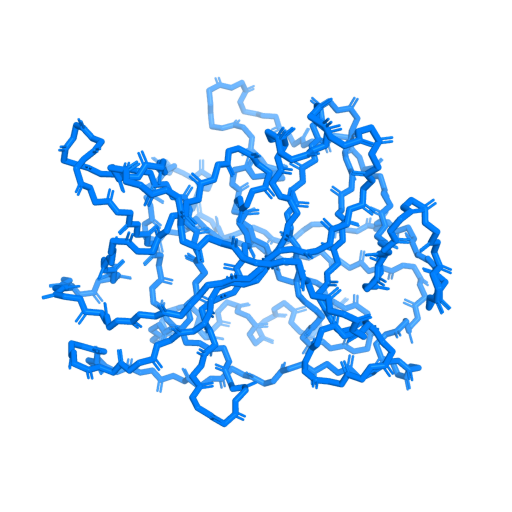 ? 32.166 7.926 17.917 1.00 9.80 83 TYR A N 1
ATOM 623 C CA . TYR A 1 83 ? 31.936 9.223 17.281 1.00 11.01 83 TYR A CA 1
ATOM 624 C C . TYR A 1 83 ? 30.453 9.544 17.306 1.00 11.15 83 TYR A C 1
ATOM 625 O O . TYR A 1 83 ? 29.624 8.823 16.731 1.00 11.51 83 TYR A O 1
ATOM 634 N N . VAL A 1 84 ? 30.115 10.622 17.992 1.00 11.33 84 VAL A N 1
ATOM 635 C CA . VAL A 1 84 ? 28.735 11.017 18.192 1.00 12.20 84 VAL A CA 1
ATOM 636 C C . VAL A 1 84 ? 28.603 12.441 17.737 1.00 12.37 84 VAL A C 1
ATOM 637 O O . VAL A 1 84 ? 29.486 13.257 18.059 1.00 11.12 84 VAL A O 1
ATOM 641 N N . PRO A 1 85 ? 27.541 12.761 16.992 1.00 12.46 85 PRO A N 1
ATOM 642 C CA . PRO A 1 85 ? 27.302 14.137 16.560 1.00 13.45 85 PRO A CA 1
ATOM 643 C C . PRO A 1 85 ? 27.103 15.097 17.723 1.00 14.20 85 PRO A C 1
ATOM 644 O O . PRO A 1 85 ? 26.375 14.806 18.679 1.00 14.02 85 PRO A O 1
ATOM 648 N N . SER A 1 86 ? 27.744 16.254 17.624 1.00 14.98 86 SER A N 1
ATOM 649 C CA . SER A 1 86 ? 27.596 17.334 18.596 0.50 15.49 86 SER A CA 1
ATOM 650 C C . SER A 1 86 ? 26.133 17.629 18.917 1.00 16.18 86 SER A C 1
ATOM 651 O O . SER A 1 86 ? 25.778 17.853 20.073 1.00 17.78 86 SER A O 1
ATOM 654 N N . GLY A 1 87 ? 25.274 17.605 17.905 1.00 16.32 87 GLY A N 1
ATOM 655 C CA . GLY A 1 87 ? 23.854 17.854 18.082 1.00 17.04 87 GLY A CA 1
ATOM 656 C C . GLY A 1 87 ? 23.153 16.846 18.968 1.00 17.60 87 GLY A C 1
ATOM 657 O O . GLY A 1 87 ? 22.217 17.173 19.699 1.00 18.91 87 GLY A O 1
ATOM 658 N N . TYR A 1 88 ? 23.599 15.602 18.926 1.00 17.76 88 TYR A N 1
ATOM 659 C CA . TYR A 1 88 ? 23.036 14.622 19.821 1.00 17.50 88 TYR A CA 1
ATOM 660 C C . TYR A 1 88 ? 23.460 14.903 21.257 1.00 18.86 88 TYR A C 1
ATOM 661 O O . TYR A 1 88 ? 22.619 14.866 22.151 1.00 19.29 88 TYR A O 1
ATOM 670 N N . ILE A 1 89 ? 24.744 15.185 21.467 1.00 19.90 89 ILE A N 1
ATOM 671 C CA . ILE A 1 89 ? 25.257 15.494 22.809 1.00 21.94 89 ILE A CA 1
ATOM 672 C C . ILE A 1 89 ? 24.484 16.667 23.398 1.00 23.18 89 ILE A C 1
ATOM 673 O O . ILE A 1 89 ? 24.175 16.662 24.583 1.00 24.07 89 ILE A O 1
ATOM 678 N N . ASN A 1 90 ? 24.169 17.658 22.566 1.00 24.41 90 ASN A N 1
ATOM 679 C CA . ASN A 1 90 ? 23.605 18.922 23.055 1.00 25.93 90 ASN A CA 1
ATOM 680 C C . ASN A 1 90 ? 22.089 18.976 23.188 1.00 26.37 90 ASN A C 1
ATOM 681 O O . ASN A 1 90 ? 21.577 19.782 23.970 1.00 27.50 90 ASN A O 1
ATOM 686 N N . THR A 1 91 ? 21.364 18.161 22.422 1.00 25.97 91 THR A N 1
ATOM 687 C CA . THR A 1 91 ? 19.896 18.190 22.440 1.00 25.68 91 THR A CA 1
ATOM 688 C C . THR A 1 91 ? 19.222 16.854 22.734 1.00 24.88 91 THR A C 1
ATOM 689 O O . THR A 1 91 ? 18.069 16.830 23.137 1.00 25.65 91 THR A O 1
ATOM 693 N N . GLY A 1 92 ? 19.915 15.751 22.465 1.00 23.40 92 GLY A N 1
ATOM 694 C CA . GLY A 1 92 ? 19.327 14.429 22.546 1.00 22.69 92 GLY A CA 1
ATOM 695 C C . GLY A 1 92 ? 18.167 14.203 21.599 1.00 22.13 92 GLY A C 1
ATOM 696 O O . GLY A 1 92 ? 17.376 13.282 21.834 1.00 22.89 92 GLY A O 1
ATOM 697 N N . ALA A 1 93 ? 18.065 15.010 20.535 1.00 21.00 93 ALA A N 1
ATOM 698 C CA . ALA A 1 93 ? 16.951 14.930 19.589 1.00 20.33 93 ALA A CA 1
ATOM 699 C C . ALA A 1 93 ? 17.090 13.771 18.612 1.00 19.58 93 ALA A C 1
ATOM 700 O O . ALA A 1 93 ? 18.189 13.406 18.257 1.00 19.07 93 ALA A O 1
ATOM 702 N N . SER A 1 94 ? 15.956 13.242 18.166 1.00 18.53 94 SER A N 1
ATOM 703 C CA . SER A 1 94 ? 15.915 12.094 17.272 1.00 18.13 94 SER A CA 1
ATOM 704 C C . SER A 1 94 ? 16.640 12.350 15.966 1.00 17.53 94 SER A C 1
ATOM 705 O O . SER A 1 94 ? 17.192 11.421 15.372 1.00 16.42 94 SER A O 1
ATOM 708 N N . GLN A 1 95 ? 16.670 13.597 15.496 1.00 17.00 95 GLN A N 1
ATOM 709 C CA . GLN A 1 95 ? 17.308 13.850 14.209 1.00 17.60 95 GLN A CA 1
ATOM 710 C C . GLN A 1 95 ? 18.820 13.658 14.218 1.00 16.44 95 GLN A C 1
ATOM 711 O O . GLN A 1 95 ? 19.426 13.640 13.153 1.00 17.62 95 GLN A O 1
ATOM 717 N N . TYR A 1 96 ? 19.421 13.576 15.398 1.00 15.24 96 TYR A N 1
ATOM 718 C CA . TYR A 1 96 ? 20.842 13.350 15.553 1.00 14.67 96 TYR A CA 1
ATOM 719 C C . TYR A 1 96 ? 21.156 12.004 16.178 1.00 12.92 96 TYR A C 1
ATOM 720 O O . TYR A 1 96 ? 22.275 11.798 16.610 1.00 13.21 96 TYR A O 1
ATOM 729 N N . ASP A 1 97 ? 20.192 11.100 16.226 1.00 11.84 97 ASP A N 1
ATOM 730 C CA . ASP A 1 97 ? 20.330 9.864 16.997 1.00 10.37 97 ASP A CA 1
ATOM 731 C C . ASP A 1 97 ? 21.021 8.819 16.122 1.00 10.11 97 ASP A C 1
ATOM 732 O O . ASP A 1 97 ? 20.428 7.822 15.687 1.00 10.34 97 ASP A O 1
ATOM 737 N N . PHE A 1 98 ? 22.293 9.064 15.872 1.00 9.59 98 PHE A N 1
ATOM 738 C CA . PHE A 1 98 ? 23.133 8.098 15.183 1.00 9.46 98 PHE A CA 1
ATOM 739 C C . PHE A 1 98 ? 24.556 8.281 15.651 1.00 9.17 98 PHE A C 1
ATOM 740 O O . PHE A 1 98 ? 24.931 9.321 16.190 1.00 9.65 98 PHE A O 1
ATOM 748 N N . ALA A 1 99 ? 25.367 7.264 15.428 1.00 8.26 99 ALA A N 1
ATOM 749 C CA . ALA A 1 99 ? 26.741 7.265 15.898 1.00 8.10 99 ALA A CA 1
ATOM 750 C C . ALA A 1 99 ? 27.539 6.205 15.166 1.00 7.79 99 ALA A C 1
ATOM 751 O O . ALA A 1 99 ? 26.989 5.242 14.632 1.00 7.14 99 ALA A O 1
ATOM 753 N N . VAL A 1 100 ? 28.845 6.366 15.208 1.00 8.06 100 VAL A N 1
ATOM 754 C CA . VAL A 1 100 ? 29.749 5.419 14.598 1.00 7.94 100 VAL A CA 1
ATOM 755 C C . VAL A 1 100 ? 30.723 4.888 15.651 1.00 7.75 100 VAL A C 1
ATOM 756 O O . VAL A 1 100 ? 31.111 5.596 16.563 1.00 8.17 100 VAL A O 1
ATOM 760 N N . ILE A 1 101 ? 31.067 3.609 15.548 1.00 7.30 101 ILE A N 1
ATOM 761 C CA . ILE A 1 101 ? 31.998 2.980 16.481 1.00 7.69 101 ILE A CA 1
ATOM 762 C C . ILE A 1 101 ? 33.155 2.422 15.676 1.00 8.74 101 ILE A C 1
ATOM 763 O O . ILE A 1 101 ? 32.935 1.758 14.675 1.00 7.88 101 ILE A O 1
ATOM 768 N N . LYS A 1 102 ? 34.388 2.691 16.117 1.00 9.00 102 LYS A N 1
ATOM 769 C CA . LYS A 1 102 ? 35.570 2.051 15.532 1.00 10.43 102 LYS A CA 1
ATOM 770 C C . LYS A 1 102 ? 35.824 0.713 16.204 1.00 10.21 102 LYS A C 1
ATOM 771 O O . LYS A 1 102 ? 35.648 0.587 17.401 1.00 10.44 102 LYS A O 1
ATOM 777 N N . THR A 1 103 ? 36.247 -0.269 15.423 1.00 11.02 103 THR A N 1
ATOM 778 C CA . THR A 1 103 ? 36.620 -1.572 15.952 1.00 11.99 103 THR A CA 1
ATOM 779 C C . THR A 1 103 ? 38.127 -1.694 15.920 1.00 13.23 103 THR A C 1
ATOM 780 O O . THR A 1 103 ? 38.810 -0.921 15.225 1.00 12.53 103 THR A O 1
ATOM 784 N N . ASP A 1 104 ? 38.630 -2.666 16.672 1.00 13.99 104 ASP A N 1
ATOM 785 C CA . ASP A 1 104 ? 40.069 -2.811 16.867 1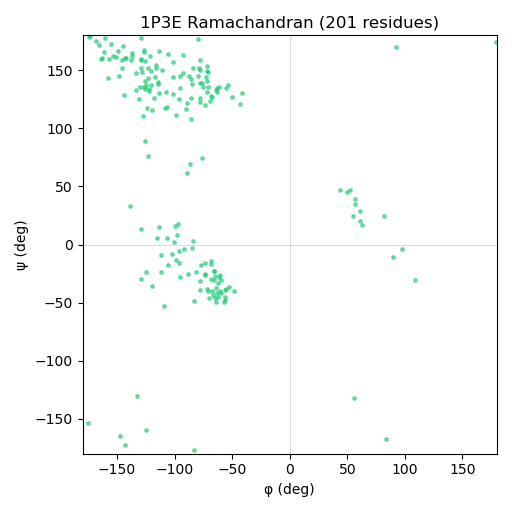.00 15.64 104 ASP A CA 1
ATOM 786 C C . ASP A 1 104 ? 40.728 -3.527 15.702 1.00 16.83 104 ASP A C 1
ATOM 787 O O . ASP A 1 104 ? 41.924 -3.370 15.482 1.00 18.77 104 ASP A O 1
ATOM 792 N N . THR A 1 105 ? 39.955 -4.311 14.964 1.00 16.86 105 THR A N 1
ATOM 793 C CA . THR A 1 105 ? 40.431 -4.978 13.769 1.00 17.58 105 THR A CA 1
ATOM 794 C C . THR A 1 105 ? 39.513 -4.644 12.626 1.00 17.44 105 THR A C 1
ATOM 795 O O . THR A 1 105 ? 38.413 -4.148 12.854 1.00 16.78 105 THR A O 1
ATOM 799 N N . ASN A 1 106 ? 39.979 -4.933 11.411 1.00 17.44 106 ASN A N 1
ATOM 800 C CA . ASN A 1 106 ? 39.283 -4.570 10.180 1.00 17.52 106 ASN A CA 1
ATOM 801 C C . ASN A 1 106 ? 38.323 -5.682 9.787 1.00 16.64 106 ASN A C 1
ATOM 802 O O . ASN A 1 106 ? 38.429 -6.293 8.712 1.00 16.81 106 ASN A O 1
ATOM 807 N N . ILE A 1 107 ? 37.354 -5.938 10.660 1.00 15.19 107 ILE A N 1
ATOM 808 C CA . ILE A 1 107 ? 36.422 -7.043 10.454 1.00 14.75 107 ILE A CA 1
ATOM 809 C C . ILE A 1 107 ? 35.509 -6.861 9.244 1.00 14.72 107 ILE A C 1
ATOM 810 O O . ILE A 1 107 ? 35.007 -7.829 8.706 1.00 13.94 107 ILE A O 1
ATOM 815 N N . GLY A 1 108 ? 35.313 -5.619 8.814 1.00 15.00 108 GLY A N 1
ATOM 816 C CA . GLY A 1 108 ? 34.537 -5.318 7.621 1.00 16.14 108 GLY A CA 1
ATOM 817 C C . GLY A 1 108 ? 35.148 -5.820 6.322 1.00 17.70 108 GLY A C 1
ATOM 818 O O . GLY A 1 108 ? 34.454 -5.988 5.318 1.00 17.12 108 GLY A O 1
ATOM 819 N N . ASN A 1 109 ? 36.451 -6.038 6.296 1.00 18.76 109 ASN A N 1
ATOM 820 C CA . ASN A 1 109 ? 37.020 -6.628 5.076 1.00 20.19 109 ASN A CA 1
ATOM 821 C C . ASN A 1 109 ? 36.808 -8.109 4.917 1.00 20.46 109 ASN A C 1
ATOM 822 O O . ASN A 1 109 ? 36.930 -8.618 3.813 1.00 21.17 109 ASN A O 1
ATOM 827 N N . THR A 1 110 ? 36.466 -8.794 6.002 1.00 20.17 110 THR A N 1
ATOM 828 C CA . THR A 1 110 ? 36.169 -10.221 5.924 0.50 19.85 110 THR A CA 1
ATOM 829 C C . THR A 1 110 ? 34.726 -10.428 5.489 1.00 19.67 110 THR A C 1
ATOM 830 O O . THR A 1 110 ? 34.467 -11.171 4.534 1.00 20.72 110 THR A O 1
ATOM 834 N N . VAL A 1 111 ? 33.780 -9.732 6.126 1.00 18.75 111 VAL A N 1
ATOM 835 C CA . VAL A 1 111 ? 32.361 -9.933 5.804 1.00 17.64 111 VAL A CA 1
ATOM 836 C C . VAL A 1 111 ? 31.794 -8.927 4.806 1.00 17.23 111 VAL A C 1
ATOM 837 O O . VAL A 1 111 ? 30.744 -9.160 4.232 1.00 18.62 111 VAL A O 1
ATOM 841 N N . GLY A 1 112 ? 32.489 -7.819 4.570 1.00 15.21 112 GLY A N 1
ATOM 842 C CA . GLY A 1 112 ? 31.938 -6.769 3.724 1.00 13.74 112 GLY A CA 1
ATOM 843 C C . GLY A 1 112 ? 31.204 -5.742 4.565 1.00 12.04 112 GLY A C 1
ATOM 844 O O . GLY A 1 112 ? 31.021 -5.904 5.787 1.00 12.76 112 GLY A O 1
ATOM 845 N N . TYR A 1 113 ? 30.842 -4.641 3.934 0.50 8.17 113 TYR A N 1
ATOM 846 C CA . TYR A 1 113 ? 30.119 -3.584 4.608 0.50 6.23 113 TYR A CA 1
ATOM 847 C C . TYR A 1 113 ? 29.220 -2.880 3.595 0.50 6.01 113 TYR A C 1
ATOM 848 O O . TYR A 1 113 ? 29.371 -3.059 2.398 0.50 3.06 113 TYR A O 1
ATOM 857 N N . ARG A 1 114 ? 28.290 -2.082 4.108 1.00 7.95 114 ARG A N 1
ATOM 858 C CA . ARG A 1 114 ? 27.195 -1.461 3.380 1.00 8.67 114 ARG A CA 1
ATOM 859 C C . ARG A 1 114 ? 27.502 0.002 3.075 1.00 9.10 114 ARG A C 1
ATOM 860 O O . ARG A 1 114 ? 28.130 0.697 3.886 1.00 10.79 114 ARG A O 1
ATOM 868 N N . SER A 1 115 ? 27.063 0.466 1.922 1.00 9.44 115 SER A N 1
ATOM 869 C CA . SER A 1 115 ? 27.173 1.867 1.564 0.50 9.80 115 SER A CA 1
ATOM 870 C C . SER A 1 115 ? 25.899 2.571 1.972 1.00 11.23 115 SER A C 1
ATOM 871 O O . SER A 1 115 ? 24.871 1.933 2.196 1.00 11.28 115 SER A O 1
ATOM 874 N N . ILE A 1 116 ? 25.988 3.888 2.023 1.00 12.48 116 ILE A N 1
ATOM 875 C CA . ILE A 1 116 ? 24.928 4.775 2.437 1.00 14.04 116 ILE A CA 1
ATOM 876 C C . ILE A 1 116 ? 24.495 5.594 1.228 1.00 14.67 116 ILE A C 1
ATOM 877 O O . ILE A 1 116 ? 25.331 6.144 0.497 1.00 14.05 116 ILE A O 1
ATOM 882 N N . ARG A 1 117 ? 23.194 5.630 1.006 1.00 15.18 117 ARG A N 1
ATOM 883 C CA . ARG A 1 117 ? 22.596 6.446 -0.029 1.00 15.32 117 ARG A CA 1
ATOM 884 C C . ARG A 1 117 ? 21.889 7.621 0.606 1.00 15.56 117 ARG A C 1
ATOM 885 O O . ARG A 1 117 ? 20.973 7.437 1.390 1.00 15.82 117 ARG A O 1
ATOM 893 N N . GLN A 1 118 ? 22.345 8.827 0.281 1.00 15.43 118 GLN A N 1
ATOM 894 C CA . GLN A 1 118 ? 21.674 10.057 0.624 1.00 15.45 118 GLN A CA 1
ATOM 895 C C . GLN A 1 118 ? 20.312 10.139 -0.062 1.00 15.64 118 GLN A C 1
ATOM 896 O O . GLN A 1 118 ? 20.209 9.899 -1.244 1.00 13.67 118 GLN A O 1
ATOM 902 N N . VAL A 1 119 ? 19.289 10.495 0.697 1.00 16.46 119 VAL A N 1
ATOM 903 C CA . VAL A 1 119 ? 17.915 10.532 0.209 1.00 17.88 119 VAL A CA 1
ATOM 904 C C . VAL A 1 119 ? 17.265 11.866 0.519 1.00 19.01 119 VAL A C 1
ATOM 905 O O . VAL A 1 119 ? 17.713 12.595 1.381 1.00 20.11 119 VAL A O 1
ATOM 909 N N . THR A 1 120 ? 16.200 12.194 -0.199 1.00 20.85 120 THR A N 1
ATOM 910 C CA . THR A 1 120 ? 15.393 13.353 0.169 1.00 21.84 120 THR A CA 1
ATOM 911 C C . THR A 1 120 ? 14.064 12.840 0.711 1.00 21.71 120 THR A C 1
ATOM 912 O O . THR A 1 120 ? 13.687 13.172 1.840 1.00 22.54 120 THR A O 1
ATOM 916 N N . ASN A 1 121 ? 13.407 11.982 -0.068 1.00 21.26 121 ASN A N 1
ATOM 917 C CA . ASN A 1 121 ? 12.113 11.428 0.291 1.00 21.51 121 ASN A CA 1
ATOM 918 C C . ASN A 1 121 ? 12.134 9.908 0.249 1.00 20.57 121 ASN A C 1
ATOM 919 O O . ASN A 1 121 ? 12.613 9.307 -0.726 1.00 21.62 121 ASN A O 1
ATOM 924 N N . LEU A 1 122 ? 11.591 9.282 1.288 1.00 18.43 122 LEU A N 1
ATOM 925 C CA . LEU A 1 122 ? 11.431 7.837 1.325 1.00 17.87 122 LEU A CA 1
ATOM 926 C C . LEU A 1 122 ? 9.983 7.345 1.261 1.00 17.96 122 LEU A C 1
ATOM 927 O O . LEU A 1 122 ? 9.766 6.149 1.118 1.00 17.54 122 LEU A O 1
ATOM 932 N N . THR A 1 123 ? 8.988 8.230 1.369 1.00 18.07 123 THR A N 1
ATOM 933 C CA . THR A 1 123 ? 7.579 7.772 1.369 1.00 18.99 123 THR A CA 1
ATOM 934 C C . THR A 1 123 ? 7.299 6.825 0.198 1.00 18.99 123 THR A C 1
ATOM 935 O O . THR A 1 123 ? 7.581 7.158 -0.942 1.00 20.33 123 THR A O 1
ATOM 939 N N . GLY A 1 124 ? 6.747 5.652 0.477 1.00 19.13 124 GLY A N 1
ATOM 940 C CA . GLY A 1 124 ? 6.440 4.664 -0.553 1.00 19.52 124 GLY A CA 1
ATOM 941 C C . GLY A 1 124 ? 7.544 3.672 -0.882 1.00 19.61 124 GLY A C 1
ATOM 942 O O . GLY A 1 124 ? 7.310 2.698 -1.611 1.00 21.23 124 GLY A O 1
ATOM 943 N N . THR A 1 125 ? 8.753 3.917 -0.381 1.00 19.21 125 THR A N 1
ATOM 944 C CA . THR A 1 125 ? 9.895 3.040 -0.618 1.00 19.01 125 THR A CA 1
ATOM 945 C C . THR A 1 125 ? 9.753 1.848 0.306 1.00 18.27 125 THR A C 1
ATOM 946 O O . THR A 1 125 ? 9.382 2.034 1.479 1.00 17.74 125 THR A O 1
ATOM 950 N N . THR A 1 126 ? 10.062 0.658 -0.198 1.00 16.64 126 THR A N 1
ATOM 951 C CA . THR A 1 126 ? 10.141 -0.540 0.644 1.00 16.45 126 THR A CA 1
ATOM 952 C C . THR A 1 126 ? 11.524 -0.650 1.273 1.00 14.49 126 THR A C 1
ATOM 953 O O . THR A 1 126 ? 12.539 -0.602 0.581 1.00 13.93 126 THR A O 1
ATOM 957 N N . ILE A 1 127 ? 11.545 -0.768 2.598 1.00 12.22 127 ILE A N 1
ATOM 958 C CA . ILE A 1 127 ? 12.775 -0.963 3.335 1.00 11.24 127 ILE A CA 1
ATOM 959 C C . ILE A 1 127 ? 12.722 -2.250 4.130 1.00 10.31 127 ILE A C 1
ATOM 960 O O . ILE A 1 127 ? 11.653 -2.789 4.387 1.00 10.06 127 ILE A O 1
ATOM 965 N N . LYS A 1 128 ? 13.893 -2.713 4.536 1.00 9.09 128 LYS A N 1
ATOM 966 C CA . LYS A 1 128 ? 14.046 -3.916 5.346 1.00 9.15 128 LYS A CA 1
ATOM 967 C C . LYS A 1 128 ? 14.769 -3.474 6.590 1.00 7.48 128 LYS A C 1
ATOM 968 O O . LYS A 1 128 ? 15.748 -2.742 6.502 1.00 6.77 128 LYS A O 1
ATOM 974 N N . ILE A 1 129 ? 14.286 -3.918 7.741 1.00 6.98 129 ILE A N 1
ATOM 975 C CA . ILE A 1 129 ? 14.964 -3.680 9.000 1.00 6.02 129 ILE A CA 1
ATOM 976 C C . ILE A 1 129 ? 15.304 -5.053 9.616 1.00 6.67 129 ILE A C 1
ATOM 977 O O . ILE A 1 129 ? 14.409 -5.817 9.982 1.00 6.54 129 ILE A O 1
ATOM 982 N N . SER A 1 130 ? 16.596 -5.354 9.748 1.00 6.09 130 SER A N 1
ATOM 983 C CA . SER A 1 130 ? 17.043 -6.612 10.290 1.00 5.98 130 SER A CA 1
ATOM 984 C C . SER A 1 130 ? 17.970 -6.281 11.437 1.00 6.11 130 SER A C 1
ATOM 985 O O . SER A 1 130 ? 18.767 -5.367 11.337 1.00 6.38 130 SER A O 1
ATOM 988 N N . GLY A 1 131 ? 17.829 -6.999 12.535 1.00 7.11 131 GLY A N 1
ATOM 989 C CA . GLY A 1 131 ? 18.699 -6.805 13.684 1.00 6.54 131 GLY A CA 1
ATOM 990 C C . GLY A 1 131 ? 18.454 -7.791 14.809 1.00 6.20 131 GLY A C 1
ATOM 991 O O . GLY A 1 131 ? 18.013 -8.903 14.541 1.00 5.44 131 GLY A O 1
ATOM 992 N N . TYR A 1 132 ? 18.772 -7.393 16.049 1.00 5.15 132 TYR A N 1
ATOM 993 C CA . TYR A 1 132 ? 18.873 -8.269 17.217 1.00 5.06 132 TYR A CA 1
ATOM 994 C C . TYR A 1 132 ? 17.945 -7.835 18.370 1.00 6.24 132 TYR A C 1
ATOM 995 O O . TYR A 1 132 ? 18.402 -7.259 19.366 1.00 6.74 132 TYR A O 1
ATOM 1004 N N . PRO A 1 133 ? 16.646 -8.108 18.239 1.00 6.76 133 PRO A N 1
ATOM 1005 C CA . PRO A 1 133 ? 15.672 -7.729 19.268 1.00 7.01 133 PRO A CA 1
ATOM 1006 C C . PRO A 1 13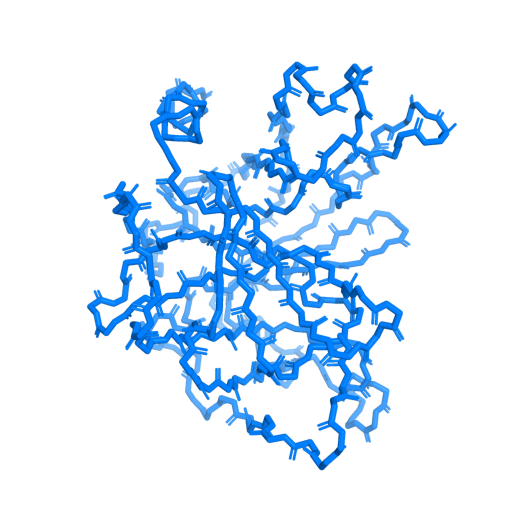3 ? 15.772 -8.582 20.517 1.00 8.79 133 PRO A C 1
ATOM 1007 O O . PRO A 1 133 ? 15.996 -9.789 20.417 1.00 9.49 133 PRO A O 1
ATOM 1011 N N . GLY A 1 134 ? 15.547 -7.950 21.660 1.00 9.46 134 GLY A N 1
ATOM 1012 C CA . GLY A 1 134 ? 15.636 -8.589 22.961 1.00 10.28 134 GLY A CA 1
ATOM 1013 C C . GLY A 1 134 ? 14.507 -9.541 23.310 1.00 10.74 134 GLY A C 1
ATOM 1014 O O . GLY A 1 134 ? 14.716 -10.457 24.119 1.00 13.03 134 GLY A O 1
ATOM 1015 N N . ASP A 1 135 ? 13.328 -9.348 22.716 1.00 11.38 135 ASP A N 1
ATOM 1016 C CA . ASP A 1 135 ? 12.186 -10.183 23.038 1.00 11.82 135 ASP A CA 1
ATOM 1017 C C . ASP A 1 135 ? 12.371 -11.574 22.463 1.00 12.18 135 ASP A C 1
ATOM 1018 O O . ASP A 1 135 ? 12.091 -12.559 23.143 1.00 12.45 135 ASP A O 1
ATOM 1023 N N . LYS A 1 136 ? 12.940 -11.662 21.264 1.00 12.95 136 LYS A N 1
ATOM 1024 C CA . LYS A 1 136 ? 13.283 -12.957 20.679 1.00 13.24 136 LYS A CA 1
ATOM 1025 C C . LYS A 1 136 ? 14.424 -13.643 21.445 1.00 14.07 136 LYS A C 1
ATOM 1026 O O . LYS A 1 136 ? 14.502 -14.867 21.480 1.00 14.54 136 LYS A O 1
ATOM 1032 N N . MET A 1 137 ? 15.324 -12.867 22.050 1.00 15.09 137 MET A N 1
ATOM 1033 C CA . MET A 1 137 ? 16.371 -13.459 22.879 1.00 16.63 137 MET A CA 1
ATOM 1034 C C . MET A 1 13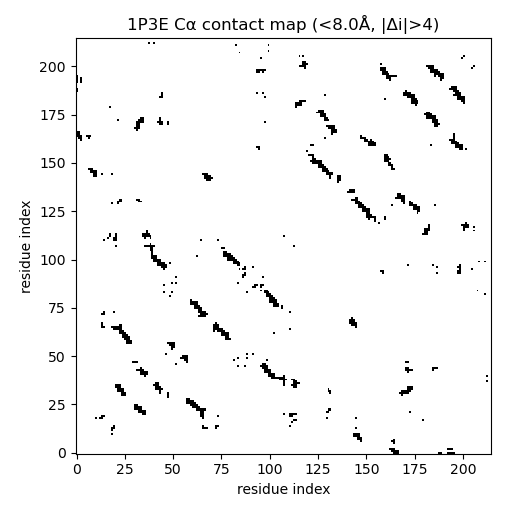7 ? 15.728 -14.170 24.060 1.00 18.27 137 MET A C 1
ATOM 1035 O O . MET A 1 137 ? 16.144 -15.272 24.417 1.00 19.22 137 MET A O 1
ATOM 1042 N N . ARG A 1 138 ? 14.715 -13.543 24.654 1.00 20.00 138 ARG A N 1
ATOM 1043 C CA . ARG A 1 138 ? 14.024 -14.103 25.818 1.00 22.24 138 ARG A CA 1
ATOM 1044 C C . ARG A 1 138 ? 13.324 -15.413 25.433 1.00 22.48 138 ARG A C 1
ATOM 1045 O O . ARG A 1 138 ? 13.517 -16.450 26.089 1.00 23.13 138 ARG A O 1
ATOM 1053 N N . SER A 1 139 ? 12.569 -15.377 24.333 1.00 22.39 139 SER A N 1
ATOM 1054 C CA . SER A 1 139 ? 11.666 -16.468 23.982 1.00 22.43 139 SER A CA 1
ATOM 1055 C C . SER A 1 139 ? 12.377 -17.679 23.366 1.00 22.64 139 SER A C 1
ATOM 1056 O O . SER A 1 139 ? 11.934 -18.808 23.586 1.00 22.53 139 SER A O 1
ATOM 1059 N N . THR A 1 140 ? 13.479 -17.464 22.631 1.00 22.05 140 THR A N 1
ATOM 1060 C CA . THR A 1 140 ? 14.270 -18.567 22.061 1.00 21.73 140 THR A CA 1
ATOM 1061 C C . THR A 1 140 ? 15.523 -18.938 22.869 1.00 21.25 140 THR A C 1
ATOM 1062 O O . THR A 1 140 ? 16.132 -19.985 22.618 1.00 22.44 140 THR A O 1
ATOM 1066 N N . GLY A 1 141 ? 15.919 -18.088 23.811 1.00 20.00 141 GLY A N 1
ATOM 1067 C CA . GLY A 1 141 ? 17.175 -18.241 24.534 1.00 19.35 141 GLY A CA 1
ATOM 1068 C C . GLY A 1 141 ? 18.452 -18.159 23.693 1.00 18.36 141 GLY A C 1
ATOM 1069 O O . GLY A 1 141 ? 19.514 -18.597 24.132 1.00 18.83 141 GLY A O 1
ATOM 1070 N N . LYS A 1 142 ? 18.348 -17.620 22.482 1.00 16.54 142 LYS A N 1
ATOM 1071 C CA . LYS A 1 142 ? 19.499 -17.518 21.593 1.00 15.98 142 LYS A CA 1
ATOM 1072 C C . LYS A 1 142 ? 19.536 -16.124 21.001 1.00 14.10 142 LYS A C 1
ATOM 1073 O O . LYS A 1 142 ? 18.483 -15.489 20.831 1.00 12.80 142 LYS A O 1
ATOM 1079 N N . VAL A 1 143 ? 20.752 -15.655 20.753 1.00 11.62 143 VAL A N 1
ATOM 1080 C CA . VAL A 1 143 ? 20.989 -14.405 20.037 1.00 10.75 143 VAL A CA 1
ATOM 1081 C C . VAL A 1 143 ? 20.995 -14.696 18.540 1.00 9.60 143 VAL A C 1
ATOM 1082 O O . VAL A 1 143 ? 21.916 -15.281 18.033 1.00 9.00 143 VAL A O 1
ATOM 1086 N N . SER A 1 144 ? 19.939 -14.272 17.842 1.00 8.60 144 SER A N 1
ATOM 1087 C CA . SER A 1 144 ? 19.769 -14.497 16.410 1.00 8.53 144 SER A CA 1
ATOM 1088 C C . SER A 1 144 ? 19.259 -13.211 15.774 1.00 7.37 144 SER A C 1
ATOM 1089 O O . SER A 1 144 ? 18.700 -12.356 16.469 1.00 6.86 144 SER A O 1
ATOM 1092 N N . GLN A 1 145 ? 19.407 -13.129 14.455 1.00 6.31 145 GLN A N 1
ATOM 1093 C CA . GLN A 1 145 ? 19.026 -11.945 13.680 1.00 6.47 145 GLN A CA 1
ATOM 1094 C C . GLN A 1 145 ? 17.611 -12.204 13.159 1.00 5.91 145 GLN A C 1
ATOM 1095 O O . GLN A 1 145 ? 17.328 -13.295 12.687 1.00 6.76 145 GLN A O 1
ATOM 1101 N N . TRP A 1 146 ? 16.744 -11.201 13.286 1.00 5.64 146 TRP A N 1
ATOM 1102 C CA . TRP A 1 146 ? 15.353 -11.244 12.831 1.00 5.97 146 TRP A CA 1
ATOM 1103 C C . TRP A 1 146 ? 15.099 -10.054 11.902 1.00 5.78 146 TRP A C 1
ATOM 1104 O O . TRP A 1 146 ? 15.581 -8.942 12.163 1.00 5.47 146 TRP A O 1
ATOM 1115 N N . GLU A 1 147 ? 14.341 -10.274 10.837 1.00 5.95 147 GLU A N 1
ATOM 1116 C CA . GLU A 1 147 ? 14.067 -9.245 9.841 1.00 6.46 147 GLU A CA 1
ATOM 1117 C C . GLU A 1 147 ? 12.573 -9.076 9.522 1.00 6.75 147 GLU A C 1
ATOM 1118 O O . GLU A 1 147 ? 11.738 -9.965 9.752 1.00 6.08 147 GLU A O 1
ATOM 1124 N N . MET A 1 148 ? 12.244 -7.913 8.985 1.00 6.95 148 MET A N 1
ATOM 1125 C CA . MET A 1 148 ? 10.903 -7.623 8.473 1.00 7.75 148 MET A CA 1
ATOM 1126 C C . MET A 1 148 ? 10.991 -6.497 7.467 1.00 7.85 148 MET A C 1
ATOM 1127 O O . MET A 1 148 ? 11.770 -5.583 7.614 1.00 7.64 148 MET A O 1
ATOM 1132 N N . SER A 1 149 ? 10.188 -6.554 6.410 1.00 10.17 149 SER A N 1
ATOM 1133 C CA . SER A 1 149 ? 10.194 -5.510 5.399 1.00 11.78 149 SER A CA 1
ATOM 1134 C C . SER A 1 149 ? 8.838 -4.820 5.392 1.00 11.94 149 SER A C 1
ATOM 1135 O O . SER A 1 149 ? 7.856 -5.387 5.820 1.00 11.97 149 SER A O 1
ATOM 1138 N N . GLY A 1 150 ? 8.807 -3.579 4.950 1.00 12.45 150 GLY A N 1
ATOM 1139 C CA . GLY A 1 150 ? 7.558 -2.854 4.804 1.00 13.75 150 GLY A CA 1
ATOM 1140 C C . GLY A 1 150 ? 7.792 -1.516 4.124 1.00 15.02 150 GLY A C 1
ATOM 1141 O O . GLY A 1 150 ? 8.917 -1.161 3.815 1.00 15.70 150 GLY A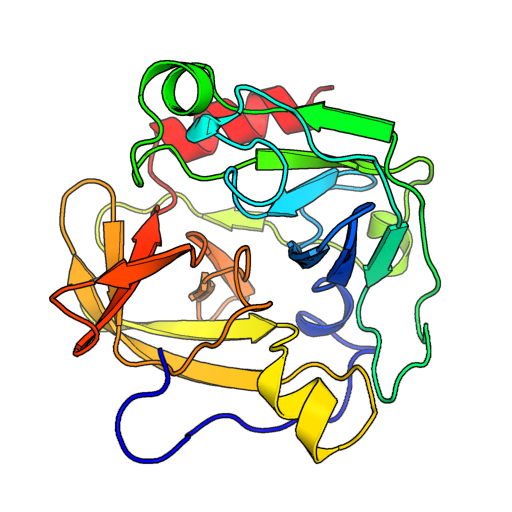 O 1
ATOM 1142 N N . SER A 1 151 ? 6.732 -0.753 3.924 1.00 15.92 151 SER A N 1
ATOM 1143 C CA . SER A 1 151 ? 6.834 0.551 3.267 1.00 17.07 151 SER A CA 1
ATOM 1144 C C . SER A 1 151 ? 7.016 1.684 4.254 1.00 17.14 151 SER A C 1
ATOM 1145 O O . SER A 1 151 ? 6.506 1.639 5.361 1.00 17.72 151 SER A O 1
ATOM 1148 N N . VAL A 1 152 ? 7.737 2.716 3.854 1.00 16.89 152 VAL A N 1
ATOM 1149 C CA . VAL A 1 152 ? 7.789 3.942 4.628 1.00 16.51 152 VAL A CA 1
ATOM 1150 C C . VAL A 1 152 ? 6.438 4.647 4.427 1.00 17.84 152 VAL A C 1
ATOM 1151 O O . VAL A 1 152 ? 6.053 4.944 3.302 1.00 16.92 152 VAL A O 1
ATOM 1155 N N . THR A 1 153 ? 5.701 4.863 5.506 1.00 18.12 153 THR A N 1
ATOM 1156 C CA . THR A 1 153 ? 4.318 5.330 5.381 1.00 19.61 153 THR A CA 1
ATOM 1157 C C . THR A 1 153 ? 4.200 6.848 5.490 1.00 19.30 153 THR A C 1
ATOM 1158 O O . THR A 1 153 ? 3.259 7.410 4.953 1.00 19.60 153 THR A O 1
ATOM 1162 N N . ARG A 1 154 ? 5.116 7.493 6.206 1.00 19.12 154 ARG A N 1
ATOM 1163 C CA . ARG A 1 154 ? 5.219 8.950 6.244 1.00 19.44 154 ARG A CA 1
ATOM 1164 C C . ARG A 1 154 ? 6.628 9.372 6.608 1.00 19.02 154 ARG A C 1
ATOM 1165 O O . ARG A 1 154 ? 7.479 8.551 6.965 1.00 18.33 154 ARG A O 1
ATOM 1173 N N . GLU A 1 155 ? 6.881 10.662 6.515 1.00 18.63 155 GLU A N 1
ATOM 1174 C CA . GLU A 1 155 ? 8.180 11.208 6.861 1.00 19.09 155 GLU A CA 1
ATOM 1175 C C . GLU A 1 155 ? 8.071 12.684 7.108 1.00 19.28 155 GLU A C 1
ATOM 1176 O O . GLU A 1 155 ? 7.090 13.304 6.723 1.00 20.45 155 GLU A O 1
ATOM 1182 N N . ASP A 1 156 ? 9.099 13.241 7.715 1.00 18.85 156 ASP A N 1
ATOM 1183 C CA . ASP A 1 156 ? 9.257 14.679 7.799 1.00 19.79 156 ASP A CA 1
ATOM 1184 C C . ASP A 1 156 ? 10.616 14.981 7.232 1.00 20.28 156 ASP A C 1
ATOM 1185 O O . ASP A 1 156 ? 11.152 14.161 6.500 1.00 19.07 156 ASP A O 1
ATOM 1190 N N . THR A 1 157 ? 11.196 16.135 7.541 1.00 21.45 157 THR A N 1
ATOM 1191 C CA . THR A 1 157 ? 12.442 16.492 6.883 1.00 22.35 157 THR A CA 1
ATOM 1192 C C . THR A 1 157 ? 13.651 15.681 7.389 1.00 21.54 157 THR A C 1
ATOM 1193 O O . THR A 1 157 ? 14.589 15.482 6.634 1.00 21.87 157 THR A O 1
ATOM 1197 N N . ASN A 1 158 ? 13.607 15.195 8.634 1.00 19.96 158 ASN A N 1
ATOM 1198 C CA . ASN A 1 158 ? 14.707 14.401 9.185 1.00 19.12 158 ASN A CA 1
ATOM 1199 C C . ASN A 1 158 ? 14.419 12.926 9.442 1.00 17.84 158 ASN A C 1
ATOM 1200 O O . ASN A 1 158 ? 15.375 12.132 9.468 1.00 16.09 158 ASN A O 1
ATOM 1205 N N . LEU A 1 159 ? 13.148 12.556 9.621 1.00 15.61 159 LEU A N 1
ATOM 1206 C CA . LEU A 1 159 ? 12.793 11.210 10.083 1.00 14.92 159 LEU A CA 1
ATOM 1207 C C . LEU A 1 159 ? 11.873 10.516 9.106 1.00 13.38 159 LEU A C 1
ATOM 1208 O O . LEU A 1 159 ? 11.077 11.153 8.405 1.00 14.06 159 LEU A O 1
ATOM 1213 N N . ALA A 1 160 ? 11.961 9.195 9.090 1.00 11.79 160 ALA A N 1
ATOM 1214 C CA . ALA A 1 160 ? 11.058 8.367 8.323 1.00 11.10 160 ALA A CA 1
ATOM 1215 C C . ALA A 1 160 ? 10.341 7.433 9.292 1.00 11.08 160 ALA A C 1
ATOM 1216 O O . ALA A 1 160 ? 10.903 7.069 10.322 1.00 10.97 160 ALA A O 1
ATOM 1218 N N . TYR A 1 161 ? 9.108 7.075 8.961 1.00 10.99 161 TYR A N 1
ATOM 1219 C CA . TYR A 1 161 ? 8.251 6.269 9.826 1.00 11.34 161 TYR A CA 1
ATOM 1220 C C . TYR A 1 161 ? 7.647 5.061 9.095 1.00 11.32 161 TYR A C 1
ATOM 1221 O O . TYR A 1 161 ? 7.415 5.083 7.884 1.00 12.07 161 TYR A O 1
ATOM 1230 N N . TYR A 1 162 ? 7.361 4.011 9.863 1.00 10.59 162 TYR A N 1
ATOM 1231 C CA . TYR A 1 162 ? 6.933 2.734 9.329 1.00 9.66 162 TYR A CA 1
ATOM 1232 C C . TYR A 1 162 ? 6.301 1.879 10.439 1.00 10.08 162 TYR A C 1
ATOM 1233 O O . TYR A 1 162 ? 6.533 2.106 11.627 1.00 10.32 162 TYR A O 1
ATOM 1242 N N . THR A 1 163 ? 5.510 0.888 10.036 1.00 10.99 163 THR A N 1
ATOM 1243 C CA . THR A 1 163 ? 4.881 -0.056 10.976 1.00 11.81 163 THR A CA 1
ATOM 1244 C C . THR A 1 163 ? 5.639 -1.364 11.100 1.00 12.17 163 THR A C 1
ATOM 1245 O O . THR A 1 163 ? 5.159 -2.304 11.776 1.00 14.59 163 THR A O 1
ATOM 1249 N N . ILE A 1 164 ? 6.826 -1.437 10.504 1.00 10.38 164 ILE A N 1
ATOM 1250 C CA . ILE A 1 164 ? 7.691 -2.586 10.688 1.00 8.95 164 ILE A CA 1
ATOM 1251 C C . ILE A 1 164 ? 7.916 -2.752 12.199 1.00 7.85 164 ILE A C 1
ATOM 1252 O O . ILE A 1 164 ? 8.183 -1.772 12.893 1.00 8.25 164 ILE A O 1
ATOM 1257 N N . ASP A 1 165 ? 7.810 -3.983 12.685 1.00 8.11 165 ASP A N 1
ATOM 1258 C CA . ASP A 1 165 ? 7.885 -4.279 14.122 1.00 7.22 165 ASP A CA 1
ATOM 1259 C C . ASP A 1 165 ? 9.320 -4.214 14.608 1.00 7.12 165 ASP A C 1
ATOM 1260 O O . ASP A 1 165 ? 10.216 -4.719 13.929 1.00 7.34 165 ASP A O 1
ATOM 1265 N N . THR A 1 166 ? 9.510 -3.639 15.793 1.00 6.67 166 THR A N 1
ATOM 1266 C CA . THR A 1 166 ? 10.828 -3.558 16.426 1.00 6.96 166 THR A CA 1
ATOM 1267 C C . THR A 1 166 ? 10.639 -3.678 17.916 1.00 6.15 166 THR A C 1
ATOM 1268 O O . THR A 1 166 ? 9.553 -3.445 18.431 1.00 5.79 166 THR A O 1
ATOM 1272 N N . PHE A 1 167 ? 11.716 -4.069 18.588 1.00 6.11 167 PHE A N 1
ATOM 1273 C CA . PHE A 1 167 ? 11.754 -4.185 20.038 1.00 6.50 167 PHE A CA 1
ATOM 1274 C C . PHE A 1 167 ? 13.123 -3.715 20.506 1.00 7.59 167 PHE A C 1
ATOM 1275 O O . PHE A 1 167 ? 14.057 -3.614 19.702 1.00 8.56 167 PHE A O 1
ATOM 1283 N N . SER A 1 168 ? 13.212 -3.377 21.783 1.00 7.37 168 SER A N 1
ATOM 1284 C CA . SER A 1 168 ? 14.481 -3.052 22.435 1.00 9.13 168 SER A CA 1
ATOM 1285 C C . SER A 1 168 ? 15.559 -4.038 21.974 1.00 9.28 168 SER A C 1
ATOM 1286 O O . SER A 1 168 ? 15.335 -5.241 21.968 1.00 9.75 168 SER A O 1
ATOM 1289 N N . GLY A 1 169 ? 16.701 -3.503 21.549 1.00 8.49 169 GLY A N 1
ATOM 1290 C CA . GLY A 1 169 ? 17.768 -4.276 20.943 1.00 7.78 169 GLY A CA 1
ATOM 1291 C C . GLY A 1 169 ? 17.842 -3.959 19.456 1.00 6.71 169 GLY A C 1
ATOM 1292 O O . GLY A 1 169 ? 18.902 -4.021 18.864 1.00 7.30 169 GLY A O 1
ATOM 1293 N N . ASN A 1 170 ? 16.710 -3.626 18.845 1.00 7.82 170 ASN A N 1
ATOM 1294 C CA . ASN A 1 170 ? 16.710 -3.179 17.437 1.00 6.77 170 ASN A CA 1
ATOM 1295 C C . ASN A 1 170 ? 17.261 -1.765 17.228 1.00 7.57 170 ASN A C 1
ATOM 1296 O O . ASN A 1 170 ? 17.501 -1.372 16.078 1.00 5.33 170 ASN A O 1
ATOM 1301 N N . SER A 1 171 ? 17.384 -0.969 18.290 1.00 7.65 171 SER A N 1
ATOM 1302 C CA . SER A 1 171 ? 18.033 0.337 18.229 1.00 8.71 171 SER A CA 1
ATOM 1303 C C . SER A 1 171 ? 19.324 0.275 17.398 1.00 8.14 171 SER A C 1
ATOM 1304 O O . SER A 1 171 ? 20.232 -0.498 17.720 1.00 8.54 171 SER A O 1
ATOM 1307 N N . GLY A 1 172 ? 19.410 1.063 16.333 1.00 7.30 172 GLY A N 1
ATOM 1308 C CA . GLY A 1 172 ? 20.595 1.082 15.502 1.00 7.12 172 GLY A CA 1
ATOM 1309 C C . GLY A 1 172 ? 20.501 0.229 14.276 1.00 7.30 172 GLY A C 1
ATOM 1310 O O . GLY A 1 172 ? 21.423 0.256 13.456 1.00 10.00 172 GLY A O 1
ATOM 1311 N N . SER A 1 173 ? 19.398 -0.507 14.116 1.00 6.57 173 SER A N 1
ATOM 1312 C CA . SER A 1 173 ? 19.191 -1.298 12.901 1.00 7.32 173 SER A CA 1
ATOM 1313 C C . SER A 1 173 ? 19.109 -0.350 11.727 1.00 7.56 173 SER A C 1
ATOM 1314 O O . SER A 1 173 ? 18.409 0.672 11.768 1.00 7.39 173 SER A O 1
ATOM 1317 N N . ALA A 1 174 ? 19.809 -0.699 10.667 1.00 6.05 174 ALA A N 1
ATOM 1318 C CA . ALA A 1 174 ? 19.740 0.108 9.438 1.00 6.95 174 ALA A CA 1
ATOM 1319 C C . ALA A 1 174 ? 18.404 -0.044 8.744 1.00 6.37 174 ALA A C 1
ATOM 1320 O O . ALA A 1 174 ? 17.795 -1.106 8.775 1.00 6.50 174 ALA A O 1
ATOM 1322 N N . MET A 1 175 ? 17.960 1.008 8.072 1.00 6.46 175 MET A N 1
ATOM 1323 C CA . MET A 1 175 ? 16.910 0.881 7.081 1.00 6.25 175 MET A CA 1
ATOM 1324 C C . MET A 1 175 ? 17.611 0.617 5.739 1.00 7.75 175 MET A C 1
ATOM 1325 O O . MET A 1 175 ? 18.373 1.463 5.258 1.00 6.65 175 MET A O 1
ATOM 1330 N N . LEU A 1 176 ? 17.353 -0.548 5.173 1.00 6.63 176 LEU A N 1
ATOM 1331 C CA . LEU A 1 176 ? 17.997 -0.976 3.944 1.00 8.51 176 LEU A CA 1
ATOM 1332 C C . LEU A 1 176 ? 16.979 -0.917 2.835 1.00 8.90 176 LEU A C 1
ATOM 1333 O O . LEU A 1 176 ? 15.879 -1.457 2.950 1.00 10.35 176 LEU A O 1
ATOM 1338 N N . ASP A 1 177 ? 17.363 -0.298 1.734 1.00 9.76 177 ASP A N 1
ATOM 1339 C CA . ASP A 1 177 ? 16.538 -0.334 0.538 1.00 10.90 177 ASP A CA 1
ATOM 1340 C C . ASP A 1 177 ? 16.746 -1.596 -0.296 1.00 11.25 177 ASP A C 1
ATOM 1341 O O . ASP A 1 177 ? 17.483 -2.495 0.111 1.00 10.68 177 ASP A O 1
ATOM 1346 N N . GLN A 1 178 ? 16.078 -1.681 -1.454 1.00 15.00 178 GLN A N 1
ATOM 1347 C CA . GLN A 1 178 ? 16.045 -2.863 -2.306 1.00 15.00 178 GLN A CA 1
ATOM 1348 C C . GLN A 1 178 ? 17.446 -3.233 -2.781 1.00 15.00 178 GLN A C 1
ATOM 1349 O O . GLN A 1 178 ? 17.725 -4.453 -3.066 1.00 16.32 178 GLN A O 1
ATOM 1355 N N . ASN A 1 179 ? 18.376 -2.294 -2.874 1.00 16.95 179 ASN A N 1
ATOM 1356 C CA . ASN A 1 179 ? 19.776 -2.509 -3.277 1.00 16.80 179 ASN A CA 1
ATOM 1357 C C . ASN A 1 179 ? 20.759 -2.645 -2.135 1.00 16.78 179 ASN A C 1
ATOM 1358 O O . ASN A 1 179 ? 21.971 -2.510 -2.334 1.00 15.89 179 ASN A O 1
ATOM 1363 N N . GLN A 1 180 ? 20.233 -2.917 -0.936 1.00 15.55 180 GLN A N 1
ATOM 1364 C CA . GLN A 1 180 ? 21.031 -3.103 0.261 1.00 15.65 180 GLN A CA 1
ATOM 1365 C C . GLN A 1 180 ? 21.838 -1.869 0.605 1.00 14.23 180 GLN A C 1
ATOM 1366 O O . GLN A 1 180 ? 22.886 -1.965 1.246 1.00 14.82 180 GLN A O 1
ATOM 1372 N N . GLN A 1 181 ? 21.341 -0.690 0.229 1.00 12.01 181 GLN A N 1
ATOM 1373 C CA . GLN A 1 181 ? 21.980 0.541 0.683 1.00 11.93 181 GLN A CA 1
ATOM 1374 C C . GLN A 1 181 ? 21.280 1.080 1.950 1.00 9.56 181 GLN A C 1
ATOM 1375 O O . GLN A 1 181 ? 20.068 0.986 2.077 1.00 10.38 181 GLN A O 1
ATOM 1381 N N . ILE A 1 182 ? 22.039 1.668 2.860 1.00 8.51 182 ILE A N 1
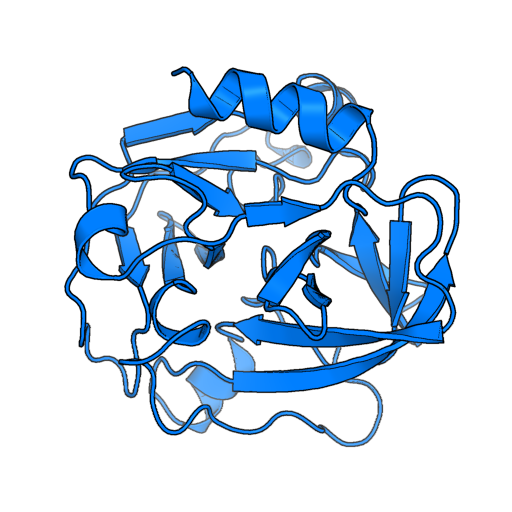ATOM 1382 C CA . ILE A 1 182 ? 21.479 2.244 4.080 1.00 8.48 182 ILE A CA 1
ATOM 1383 C C . ILE A 1 182 ? 20.841 3.600 3.740 1.00 9.28 182 ILE A C 1
ATOM 1384 O O . ILE A 1 182 ? 21.526 4.471 3.207 1.00 8.56 182 ILE A O 1
ATOM 1389 N N . VAL A 1 183 ? 19.566 3.780 4.091 1.00 9.08 183 VAL A N 1
ATOM 1390 C CA . VAL A 1 183 ? 18.874 5.066 3.897 1.00 9.69 183 VAL A CA 1
ATOM 1391 C C . VAL A 1 183 ? 18.452 5.739 5.194 1.00 10.19 183 VAL A C 1
ATOM 1392 O O . VAL A 1 183 ? 17.806 6.768 5.179 1.00 10.78 183 VAL A O 1
ATOM 1396 N N . GLY A 1 184 ? 18.847 5.166 6.327 1.00 8.88 184 GLY A N 1
ATOM 1397 C CA . GLY A 1 184 ? 18.454 5.697 7.609 1.00 8.91 184 GLY A CA 1
ATOM 1398 C C . GLY A 1 184 ? 18.755 4.673 8.671 1.00 7.77 184 GLY A C 1
ATOM 1399 O O . GLY A 1 184 ? 19.255 3.595 8.358 1.00 6.37 184 GLY A O 1
ATOM 1400 N N A VAL A 1 185 ? 18.501 5.018 9.934 0.50 7.71 185 VAL A N 1
ATOM 1401 N N B VAL A 1 185 ? 18.439 5.001 9.910 0.50 7.61 185 VAL A N 1
ATOM 1402 C CA A VAL A 1 185 ? 18.726 4.111 11.062 0.50 8.45 185 VAL A CA 1
ATOM 1403 C CA B VAL A 1 185 ? 18.632 4.071 10.995 0.50 8.31 185 VAL A CA 1
ATOM 1404 C C A VAL A 1 185 ? 17.516 4.150 12.021 0.50 8.13 185 VAL A C 1
ATOM 1405 C C B VAL A 1 185 ? 17.413 4.154 11.914 0.50 7.96 185 VAL A C 1
ATOM 1406 O O A VAL A 1 185 ? 17.106 5.235 12.470 0.50 7.97 185 VAL A O 1
ATOM 1407 O O B VAL A 1 185 ? 16.874 5.243 12.193 0.50 7.18 185 VAL A O 1
ATOM 1414 N N . HIS A 1 186 ? 16.913 2.988 12.299 1.00 7.79 186 HIS A N 1
ATOM 1415 C CA . HIS A 1 186 ? 15.821 2.902 13.273 1.00 6.87 186 HIS A CA 1
ATOM 1416 C C . HIS A 1 186 ? 16.259 3.405 14.648 1.00 8.63 186 HIS A C 1
ATOM 1417 O O . HIS A 1 186 ? 17.338 3.040 15.104 1.00 8.96 186 HIS A O 1
ATOM 1424 N N . ASN A 1 187 ? 15.428 4.209 15.319 1.00 8.17 187 ASN A N 1
ATOM 1425 C CA . ASN A 1 187 ? 15.714 4.575 16.709 1.00 9.55 187 ASN A CA 1
ATOM 1426 C C . ASN A 1 187 ? 14.618 4.400 17.762 1.00 10.38 187 ASN A C 1
ATOM 1427 O O . ASN A 1 187 ? 14.958 4.175 18.905 1.00 11.39 187 ASN A O 1
ATOM 1432 N N . ALA A 1 188 ? 13.332 4.499 17.416 1.00 10.12 188 ALA A N 1
ATOM 1433 C CA . ALA A 1 188 ? 12.293 4.532 18.463 1.00 10.52 188 ALA A CA 1
ATOM 1434 C C . ALA A 1 188 ? 10.876 4.305 17.987 1.00 10.11 188 ALA A C 1
ATOM 1435 O O . ALA A 1 188 ? 10.598 4.296 16.798 1.00 9.46 188 ALA A O 1
ATOM 1437 N N . GLY A 1 189 ? 9.984 4.172 18.971 1.00 10.16 189 GLY A N 1
ATOM 1438 C CA . GLY A 1 189 ? 8.549 4.241 18.761 1.00 10.89 189 GLY A CA 1
ATOM 1439 C C . GLY A 1 189 ? 8.075 5.690 18.858 1.00 11.23 189 GLY A C 1
ATOM 1440 O O . GLY A 1 189 ? 8.626 6.493 19.604 1.00 11.55 189 GLY A O 1
ATOM 1441 N N . TYR A 1 190 ? 7.078 6.014 18.044 1.00 11.16 190 TYR A N 1
ATOM 1442 C CA . TYR A 1 190 ? 6.492 7.349 17.952 1.00 11.42 190 TYR A CA 1
ATOM 1443 C C . TYR A 1 190 ? 4.968 7.288 18.134 1.00 11.13 190 TYR A C 1
ATOM 1444 O O . TYR A 1 190 ? 4.348 6.206 18.070 1.00 10.57 190 TYR A O 1
ATOM 1453 N N . SER A 1 191 ? 4.360 8.457 18.324 1.00 12.21 191 SER A N 1
ATOM 1454 C CA . SER A 1 191 ? 2.903 8.591 18.334 0.50 11.16 191 SER A CA 1
ATOM 1455 C C . SER A 1 191 ? 2.256 7.606 19.314 1.00 12.09 191 SER A C 1
ATOM 1456 O O . SER A 1 191 ? 1.296 6.902 19.008 1.00 12.76 191 SER A O 1
ATOM 1459 N N . ASN A 1 192 ? 2.829 7.570 20.512 1.00 13.92 192 ASN A N 1
ATOM 1460 C CA . ASN A 1 192 ? 2.359 6.738 21.608 1.00 15.07 192 ASN A CA 1
ATOM 1461 C C . ASN A 1 192 ? 2.295 5.262 21.258 1.00 14.96 192 ASN A C 1
ATOM 1462 O O . ASN A 1 192 ? 1.400 4.542 21.681 1.00 15.94 192 ASN A O 1
ATOM 1467 N N . GLY A 1 193 ? 3.302 4.815 20.499 1.00 15.39 193 GLY A N 1
ATOM 1468 C CA . GLY A 1 193 ? 3.485 3.414 20.167 1.00 15.11 193 GLY A CA 1
ATOM 1469 C C . GLY A 1 193 ? 2.663 2.899 19.022 1.00 14.50 193 GLY A C 1
ATOM 1470 O O . GLY A 1 193 ? 2.378 1.718 18.964 1.00 15.28 193 GLY A O 1
ATOM 1471 N N . THR A 1 194 ? 2.248 3.780 18.117 1.00 13.82 194 THR A N 1
ATOM 1472 C CA . THR A 1 194 ? 1.449 3.354 16.979 1.00 13.40 194 THR A CA 1
ATOM 1473 C C . THR A 1 194 ? 2.242 3.245 15.685 1.00 13.35 194 THR A C 1
ATOM 1474 O O . THR A 1 194 ? 1.730 2.735 14.697 1.00 13.14 194 THR A O 1
ATOM 1478 N N . ILE A 1 195 ? 3.498 3.695 15.703 1.00 12.72 195 ILE A N 1
ATOM 1479 C CA . ILE A 1 195 ? 4.362 3.633 14.524 1.00 12.23 195 ILE A CA 1
ATOM 1480 C C . ILE A 1 195 ? 5.797 3.659 15.012 1.00 11.63 195 ILE A C 1
ATOM 1481 O O . ILE A 1 195 ? 6.062 4.062 16.143 1.00 12.04 195 ILE A O 1
ATOM 1486 N N . ASN A 1 196 ? 6.709 3.199 14.174 1.00 9.50 196 ASN A N 1
ATOM 1487 C CA . ASN A 1 196 ? 8.137 3.238 14.485 1.00 8.39 196 ASN A CA 1
ATOM 1488 C C . ASN A 1 196 ? 8.837 4.194 13.548 1.00 8.20 196 ASN A C 1
ATOM 1489 O O . ASN A 1 196 ? 8.288 4.570 12.528 1.00 9.92 196 ASN A O 1
ATOM 1494 N N . GLY A 1 197 ? 10.061 4.565 13.845 1.00 7.36 197 GLY A N 1
ATOM 1495 C CA . GLY A 1 197 ? 10.779 5.505 12.981 1.00 7.32 197 GLY A CA 1
ATOM 1496 C C . GLY A 1 197 ? 12.213 5.746 13.371 1.00 7.84 197 GLY A C 1
ATOM 1497 O O . GLY A 1 197 ? 12.727 5.199 14.333 1.00 7.12 197 GLY A O 1
ATOM 1498 N N . GLY A 1 198 ? 12.887 6.574 12.587 1.00 8.42 198 GLY A N 1
ATOM 1499 C CA . GLY A 1 198 ? 14.225 6.981 12.871 1.00 8.76 198 GLY A CA 1
ATOM 1500 C C . GLY A 1 198 ? 14.790 7.925 11.811 1.00 7.78 198 GLY A C 1
ATOM 1501 O O . GLY A 1 198 ? 14.149 8.179 10.756 1.00 9.50 198 GLY A O 1
ATOM 1502 N N . PRO A 1 199 ? 15.989 8.424 12.081 1.00 9.42 199 PRO A N 1
ATOM 1503 C CA . PRO A 1 199 ? 16.641 9.376 11.175 1.00 10.16 199 PRO A CA 1
ATOM 1504 C C . PRO A 1 199 ? 16.948 8.829 9.804 1.00 10.43 199 PRO A C 1
ATOM 1505 O O . PRO A 1 199 ? 17.489 7.720 9.702 1.00 10.68 199 PRO A O 1
ATOM 1509 N N . LYS A 1 200 ? 16.576 9.598 8.773 1.00 10.36 200 LYS A N 1
ATOM 1510 C CA . LYS A 1 200 ? 16.920 9.353 7.384 1.00 11.13 200 LYS A CA 1
ATOM 1511 C C . LYS A 1 200 ? 18.351 9.780 7.095 1.00 9.97 200 LYS A C 1
ATOM 1512 O O . LYS A 1 200 ? 18.913 10.597 7.804 1.00 11.54 200 LYS A O 1
ATOM 1518 N N . ALA A 1 201 ? 18.907 9.228 6.031 1.00 10.65 201 ALA A N 1
ATOM 1519 C CA . ALA A 1 201 ? 20.226 9.588 5.530 1.00 11.51 201 ALA A CA 1
ATOM 1520 C C . ALA A 1 201 ? 20.129 10.919 4.800 1.00 12.60 201 ALA A C 1
ATOM 1521 O O . ALA A 1 201 ? 20.177 10.956 3.600 1.00 13.58 201 ALA A O 1
ATOM 1523 N N . THR A 1 202 ? 19.999 12.001 5.542 1.00 14.41 202 THR A N 1
ATOM 1524 C CA . THR A 1 202 ? 19.995 13.336 4.935 1.00 16.12 202 THR A CA 1
ATOM 1525 C C . THR A 1 202 ? 21.416 13.778 4.625 1.00 15.97 202 THR A C 1
ATOM 1526 O O . THR A 1 202 ? 22.395 13.085 4.945 1.00 15.09 202 THR A O 1
ATOM 1530 N N . ALA A 1 203 ? 21.544 14.956 4.016 1.00 16.01 203 ALA A N 1
ATOM 1531 C CA . ALA A 1 203 ? 22.863 15.550 3.832 1.00 16.81 203 ALA A CA 1
ATOM 1532 C C . ALA A 1 203 ? 23.641 15.695 5.148 1.00 16.13 203 ALA A C 1
ATOM 1533 O O . ALA A 1 203 ? 24.833 15.469 5.171 1.00 16.23 203 ALA A O 1
ATOM 1535 N N . ALA A 1 204 ? 22.975 16.042 6.245 1.00 16.52 204 ALA A N 1
ATOM 1536 C CA . ALA A 1 204 ? 23.664 16.262 7.527 1.00 16.34 204 ALA A CA 1
ATOM 1537 C C . ALA A 1 204 ? 24.171 14.931 8.122 1.00 15.60 204 ALA A C 1
ATOM 1538 O O . ALA A 1 204 ? 25.263 14.840 8.707 1.00 16.82 204 ALA A O 1
ATOM 1540 N N . PHE A 1 205 ? 23.343 13.906 7.986 1.00 14.54 205 PHE A N 1
ATOM 1541 C CA . PHE A 1 205 ? 23.696 12.532 8.342 1.00 13.55 205 PHE A CA 1
ATOM 1542 C C . PHE A 1 205 ? 24.945 12.105 7.570 1.00 13.09 205 PHE A C 1
ATOM 1543 O O . PHE A 1 205 ? 25.912 11.631 8.144 1.00 13.07 205 PHE A O 1
ATOM 1551 N N . VAL A 1 206 ? 24.942 12.319 6.261 1.00 13.50 206 VAL A N 1
ATOM 1552 C CA . VAL A 1 206 ? 26.032 11.839 5.421 1.00 14.36 206 VAL A CA 1
ATOM 1553 C C . VAL A 1 206 ? 27.352 12.562 5.694 1.00 13.80 206 VAL A C 1
ATOM 1554 O O . VAL A 1 206 ? 28.393 11.929 5.740 1.00 13.15 206 VAL A O 1
ATOM 1558 N N . GLU A 1 207 ? 27.302 13.871 5.910 1.00 14.13 207 GLU A N 1
ATOM 1559 C CA . GLU A 1 207 ? 28.489 14.623 6.301 0.50 14.52 207 GLU A CA 1
ATOM 1560 C C . GLU A 1 207 ? 29.147 14.087 7.560 1.00 14.97 207 GLU A C 1
ATOM 1561 O O . GLU A 1 207 ? 30.370 13.962 7.602 1.00 15.15 207 GLU A O 1
ATOM 1567 N N . PHE A 1 208 ? 28.356 13.774 8.594 1.00 14.79 208 PHE A N 1
ATOM 1568 C CA . PHE A 1 208 ? 28.951 13.295 9.841 1.00 14.82 208 PHE A CA 1
ATOM 1569 C C . PHE A 1 208 ? 29.603 11.930 9.605 1.00 14.54 208 PHE A C 1
ATOM 1570 O O . PHE A 1 208 ? 30.704 11.689 10.073 1.00 14.13 208 PHE A O 1
ATOM 1578 N N . ILE A 1 209 ? 28.915 11.057 8.876 1.00 14.89 209 ILE A N 1
ATOM 1579 C CA . ILE A 1 209 ? 29.414 9.712 8.573 1.00 15.83 209 ILE A CA 1
ATOM 1580 C C . ILE A 1 209 ? 30.741 9.755 7.797 1.00 15.89 209 ILE A C 1
ATOM 1581 O O . ILE A 1 209 ? 31.659 8.991 8.102 1.00 15.56 209 ILE A O 1
ATOM 1586 N N . ASN A 1 210 ? 30.836 10.662 6.826 1.00 16.18 210 ASN A N 1
ATOM 1587 C CA . ASN A 1 210 ? 32.059 10.889 6.039 1.00 16.88 210 ASN A CA 1
ATOM 1588 C C . ASN A 1 210 ? 33.225 11.319 6.899 1.00 16.34 210 ASN A C 1
ATOM 1589 O O . ASN A 1 210 ? 34.341 10.852 6.694 1.00 16.38 210 ASN A O 1
ATOM 1594 N N . TYR A 1 211 ? 32.964 12.175 7.878 1.00 15.96 211 TYR A N 1
ATOM 1595 C CA . TYR A 1 211 ? 33.994 12.556 8.835 0.80 15.96 211 TYR A CA 1
ATOM 1596 C C . TYR A 1 211 ? 34.413 11.342 9.665 1.00 15.74 211 TYR A C 1
ATOM 1597 O O . TYR A 1 211 ? 35.606 11.112 9.871 1.00 15.86 211 TYR A O 1
ATOM 1606 N N . ALA A 1 212 ? 33.423 10.583 10.149 1.00 15.40 212 ALA A N 1
ATOM 1607 C CA . ALA A 1 212 ? 33.683 9.413 10.985 1.00 15.50 212 ALA A CA 1
ATOM 1608 C C . ALA A 1 212 ? 34.442 8.319 10.241 1.00 15.20 212 ALA A C 1
ATOM 1609 O O . ALA A 1 212 ? 35.314 7.655 10.821 1.00 15.44 212 ALA A O 1
ATOM 1611 N N . LYS A 1 213 ? 34.127 8.141 8.968 1.00 15.95 213 LYS A N 1
ATOM 1612 C CA . LYS A 1 213 ? 34.838 7.189 8.132 1.00 17.51 213 LYS A CA 1
ATOM 1613 C C . LYS A 1 213 ? 36.331 7.532 8.009 1.00 17.98 213 LYS A C 1
ATOM 1614 O O . LYS A 1 213 ? 37.130 6.648 7.811 1.00 19.71 213 LYS A O 1
ATOM 1620 N N . ALA A 1 214 ? 36.696 8.803 8.117 1.00 18.87 214 ALA A N 1
ATOM 1621 C CA . ALA A 1 214 ? 38.105 9.197 8.032 1.00 19.37 214 ALA A CA 1
ATOM 1622 C C . ALA A 1 214 ? 38.906 9.073 9.360 1.00 20.07 214 ALA A C 1
ATOM 1623 O O . ALA A 1 214 ? 40.094 9.428 9.390 1.00 20.89 214 ALA A O 1
ATOM 1625 N N . GLN A 1 215 ? 38.296 8.571 10.440 1.00 19.59 215 GLN A N 1
ATOM 1626 C CA . GLN A 1 215 ? 38.973 8.524 11.745 1.00 19.46 215 GLN A CA 1
ATOM 1627 C C . GLN A 1 215 ? 39.631 7.193 12.065 1.00 19.82 215 GLN A C 1
ATOM 1628 O O . GLN A 1 215 ? 40.418 7.124 13.021 1.00 19.79 215 GLN A O 1
#

Solvent-accessible surface area: 8810 Å² total; per-residue (Å²): 60,49,50,73,140,62,33,19,81,90,2,104,59,5,170,72,48,6,30,14,0,2,0,33,0,31,15,63,76,61,32,6,0,0,0,0,2,8,43,27,4,0,0,0,0,0,75,4,0,9,78,70,98,72,171,53,119,32,63,111,19,22,0,55,0,0,15,19,76,62,79,44,56,36,36,63,6,78,10,57,74,32,21,22,9,80,16,10,44,105,87,28,35,34,74,73,5,6,0,0,0,44,4,74,74,78,10,0,99,107,18,29,91,33,58,30,93,105,12,113,110,1,82,57,38,57,2,59,5,1,0,0,1,24,16,42,39,192,86,50,62,103,24,2,0,30,32,44,58,22,55,2,74,108,41,66,109,40,17,0,14,0,69,3,3,1,82,88,6,4,17,0,0,3,0,3,13,148,116,70,51,0,0,0,0,7,12,35,42,40,62,161,33,87,17,0,0,0,2,5,0,26,51,68,2,26,123,33,1,82,116,0,79,85,83

Organism: Bacillus intermedius (NCBI:txid1400)

CATH classification: 2.40.10.10 (+1 more: 2.40.10.10)

Foldseek 3Di:
DQAPDAFKDFDPDCLAPPQQQKKWADFPPAIAIWGFAFQFKTKFWQCQQAPQVVRDGTHWAKIQGQQAQQDSPLDIWTWDDKAFDPVCSVPVDQLRTMIMTGTPGRSCVRRPGAAADADQDQAFFKWKWKFFAPVCCVVVVGTGIMMDIDGFHDADRWKTKANNDGHGRSGGTFTAGPVRHGFFGWHAADPVRNITMGTGRHPVNVVSVVVVNVD